Protein AF-A0A954W1E5-F1 (afdb_monomer)

pLDDT: mean 72.26, std 20.34, range [25.42, 97.94]

Mean predicted aligned error: 12.25 Å

Sequence (248 aa):
MKCSLICLVMLGSVSFSVAQSIQPVNLPENVVLLDFTRDADGRALANGARVENRFQSLGIGFDDDDRITREVEIRSPPNNLTAGDQPSSSINATFDPPISLIGLWGFDFMVEAFDQRSVSLGTAIYTDGTAGLYGGDSEFGFAGIRSDKPIYRVRVSKSHNDSAFGFHTDDWVFLRAGDINASGFADIADMDLLTTALRIGSQKEIYDLNLDGQVDQQDRTTWVHDVKQTWFGDANLDGYFDSADLTR

Radius of gyration: 22.87 Å; Cα contacts (8 Å, |Δi|>4): 452; chains: 1; bounding box: 50×84×60 Å

Nearest PDB structures (foldseek):
  4lpl-assembly1_A  TM=4.025E-01  e=6.588E-03  Clostridium perfringens ATCC 13124
  3m70-assembly1_A  TM=4.478E-01  e=2.507E-01  Haemophilus influenzae
  1flc-assembly1_A  TM=2.698E-01  e=5.007E-02  Influenza C virus (C/Johannesburg/1/66)
  6h7e-assembly2_B  TM=4.311E-01  e=2.279E+00  Homo sapiens
  6h7e-assembly1_A  TM=3.953E-01  e=2.893E+00  Homo sapiens

Secondary structure (DSSP, 8-state):
----------------------PPP---TTPEEEETTB-TTSPBPPTT-B-TTTTGGGTEEE-TT-EE-SSS-EE-TT--SSSS----PPEEEEEEEEEEEEEEEEESEEEEEE-TT--EEEEEE---S--SSS--S--EEEEEEEEEEEEEEEEEEES---TT---EEEEEEEEETT--S-SSS--HHHHHHHHHHHHHT---GGG-SS-SS--SHHHHHHIIIIIS---TT-SS-SS--SGGGG--

Foldseek 3Di:
DDDDDDDDPPPDDDDDPDPPPDDPPPDPPLKDKDFLQAFPVRHGDDAFDAPAPSCVVLQKGWDRQWTQHPASWTDRPPPDLPQDPDPFDKIKMFGVLFFQWKKWWWAQKKKWFAAPVRHTQDIDTHHPPDPDDDDPVDTDIDRTDGGLATTGMMIITGNDPPSNDGITTRMMITGQQQPLVSPSDNDVVSLVVLVVCQVVLPQDPSNVRSPPSGSYPVSSVCCACRRLVADPQQCPSPRDRDVVSVPD

Structure (mmCIF, N/CA/C/O backbone):
data_AF-A0A954W1E5-F1
#
_entry.id   AF-A0A954W1E5-F1
#
loop_
_atom_site.group_PDB
_atom_site.id
_atom_site.type_symbol
_atom_site.label_atom_id
_atom_site.label_alt_id
_atom_site.label_comp_id
_atom_site.label_asym_id
_atom_site.label_entity_id
_atom_site.label_seq_id
_atom_site.pdbx_PDB_ins_code
_atom_site.Cartn_x
_atom_site.Cartn_y
_atom_site.Cartn_z
_atom_site.occupancy
_atom_site.B_iso_or_equiv
_atom_site.auth_seq_id
_atom_site.auth_comp_id
_atom_site.auth_asym_id
_atom_site.auth_atom_id
_atom_site.pdbx_PDB_model_num
ATOM 1 N N . MET A 1 1 ? 8.432 66.413 -32.710 1.00 37.34 1 MET A N 1
ATOM 2 C CA . MET A 1 1 ? 7.515 65.266 -32.878 1.00 37.34 1 MET A CA 1
ATOM 3 C C . MET A 1 1 ? 8.133 64.054 -32.201 1.00 37.34 1 MET A C 1
ATOM 5 O O . MET A 1 1 ? 9.301 63.803 -32.435 1.00 37.34 1 MET A O 1
ATOM 9 N N . LYS A 1 2 ? 7.342 63.416 -31.327 1.00 37.56 2 LYS A N 1
ATOM 10 C CA . LYS A 1 2 ? 7.373 62.038 -30.793 1.00 37.56 2 LYS A CA 1
ATOM 11 C C . LYS A 1 2 ? 8.636 61.179 -30.999 1.00 37.56 2 LYS A C 1
ATOM 13 O O . LYS A 1 2 ? 8.990 60.887 -32.131 1.00 37.56 2 LYS A O 1
ATOM 18 N N . CYS A 1 3 ? 9.166 60.629 -29.904 1.00 27.45 3 CYS A N 1
ATOM 19 C CA . CYS A 1 3 ? 8.984 59.209 -29.548 1.00 27.45 3 CYS A CA 1
ATOM 20 C C . CYS A 1 3 ? 9.757 58.896 -28.255 1.00 27.45 3 CYS A C 1
ATOM 22 O O . CYS A 1 3 ? 10.963 58.678 -28.287 1.00 27.45 3 CYS A O 1
ATOM 24 N N . SER A 1 4 ? 9.056 58.869 -27.118 1.00 33.12 4 SER A N 1
ATOM 25 C CA . SER A 1 4 ? 9.576 58.263 -25.888 1.00 33.12 4 SER A CA 1
ATOM 26 C C . SER A 1 4 ? 9.271 56.770 -25.931 1.00 33.12 4 SER A C 1
ATOM 28 O O . SER A 1 4 ? 8.106 56.375 -25.921 1.00 33.12 4 SER A O 1
ATOM 30 N N . LEU A 1 5 ? 10.318 55.953 -26.017 1.00 27.38 5 LEU A N 1
ATOM 31 C CA . LEU A 1 5 ? 10.243 54.499 -25.939 1.00 27.38 5 LEU A CA 1
ATOM 32 C C . LEU A 1 5 ? 10.172 54.106 -24.455 1.00 27.38 5 LEU A C 1
ATOM 34 O O . LEU A 1 5 ? 11.164 54.191 -23.736 1.00 27.38 5 LEU A O 1
ATOM 38 N N . ILE A 1 6 ? 8.983 53.729 -23.984 1.00 30.73 6 ILE A N 1
ATOM 39 C CA . ILE A 1 6 ? 8.788 53.137 -22.656 1.00 30.73 6 ILE A CA 1
ATOM 40 C C . ILE A 1 6 ? 9.175 51.661 -22.770 1.00 30.73 6 ILE A C 1
ATOM 42 O O . ILE A 1 6 ? 8.449 50.869 -23.366 1.00 30.73 6 ILE A O 1
ATOM 46 N N . CYS A 1 7 ? 10.340 51.301 -22.233 1.00 25.42 7 CYS A N 1
ATOM 47 C CA . CYS A 1 7 ? 10.756 49.912 -22.080 1.00 25.42 7 CYS A CA 1
ATOM 48 C C . CYS A 1 7 ? 10.160 49.381 -20.768 1.00 25.42 7 CYS A C 1
ATOM 50 O O . CYS A 1 7 ? 10.656 49.679 -19.682 1.00 25.42 7 CYS A O 1
ATOM 52 N N . LEU A 1 8 ? 9.040 48.663 -20.868 1.00 25.58 8 LEU A N 1
ATOM 53 C CA . LEU A 1 8 ? 8.401 47.980 -19.747 1.00 25.58 8 LEU A CA 1
ATOM 54 C C . LEU A 1 8 ? 9.128 46.646 -19.528 1.00 25.58 8 LEU A C 1
ATOM 56 O O . LEU A 1 8 ? 8.867 45.667 -20.225 1.00 25.58 8 LEU A O 1
ATOM 60 N N . VAL A 1 9 ? 10.074 46.614 -18.590 1.00 28.22 9 VAL A N 1
ATOM 61 C CA . VAL A 1 9 ? 10.732 45.370 -18.171 1.00 28.22 9 VAL A CA 1
ATOM 62 C C . VAL A 1 9 ? 9.766 44.620 -17.255 1.00 28.22 9 VAL A C 1
ATOM 64 O O . VAL A 1 9 ? 9.625 44.947 -16.079 1.00 28.22 9 VAL A O 1
ATOM 67 N N . MET A 1 10 ? 9.068 43.627 -17.807 1.00 29.80 10 MET A N 1
ATOM 68 C CA . MET A 1 10 ? 8.357 42.613 -17.028 1.00 29.80 10 MET A CA 1
ATOM 69 C C . MET A 1 10 ? 9.402 41.772 -16.285 1.00 29.80 10 MET A C 1
ATOM 71 O O . MET A 1 10 ? 9.993 40.858 -16.857 1.00 29.80 10 MET A O 1
ATOM 75 N N . LEU A 1 11 ? 9.661 42.095 -15.017 1.00 31.14 11 LEU A N 1
ATOM 76 C CA . LEU A 1 11 ? 10.394 41.216 -14.107 1.00 31.14 11 LEU A CA 1
ATOM 77 C C . LEU A 1 11 ? 9.472 40.048 -13.740 1.00 31.14 11 LEU A C 1
ATOM 79 O O . LEU A 1 11 ? 8.782 40.077 -12.724 1.00 31.14 11 LEU A O 1
ATOM 83 N N . GLY A 1 12 ? 9.420 39.040 -14.610 1.00 30.97 12 GLY A N 1
ATOM 84 C CA . GLY A 1 12 ? 8.868 37.740 -14.253 1.00 30.97 12 GLY A CA 1
ATOM 85 C C . GLY A 1 12 ? 9.727 37.145 -13.142 1.00 30.97 12 GLY A C 1
ATOM 86 O O . GLY A 1 12 ? 10.914 36.894 -13.341 1.00 30.97 12 GLY A O 1
ATOM 87 N N . SER A 1 13 ? 9.152 36.963 -11.958 1.00 34.59 13 SER A N 1
ATOM 88 C CA . SER A 1 13 ? 9.783 36.218 -10.875 1.00 34.59 13 SER A CA 1
ATOM 89 C C . SER A 1 13 ? 9.966 34.768 -11.324 1.00 34.59 13 SER A C 1
ATOM 91 O O . SER A 1 13 ? 8.992 34.029 -11.456 1.00 34.59 13 SER A O 1
ATOM 93 N N . VAL A 1 14 ? 11.211 34.374 -11.593 1.00 32.09 14 VAL A N 1
ATOM 94 C CA . VAL A 1 14 ? 11.579 32.972 -11.799 1.00 32.09 14 VAL A CA 1
ATOM 95 C C . VAL A 1 14 ? 11.657 32.337 -10.415 1.00 32.09 14 VAL A C 1
ATOM 97 O O . VAL A 1 14 ? 12.580 32.615 -9.651 1.00 32.09 14 VAL A O 1
ATOM 100 N N . SER A 1 15 ? 10.662 31.526 -10.064 1.00 30.02 15 SER A N 1
ATOM 101 C CA . SER A 1 15 ? 10.732 30.687 -8.871 1.00 30.02 15 SER A CA 1
ATOM 102 C C . SER A 1 15 ? 11.670 29.524 -9.168 1.00 30.02 15 SER A C 1
ATOM 104 O O . SER A 1 15 ? 11.343 28.648 -9.964 1.00 30.02 15 SER A O 1
ATOM 106 N N . PHE A 1 16 ? 12.847 29.525 -8.549 1.00 27.33 16 PHE A N 1
ATOM 107 C CA . PHE A 1 16 ? 13.708 28.351 -8.519 1.00 27.33 16 PHE A CA 1
ATOM 108 C C . PHE A 1 16 ? 13.238 27.448 -7.380 1.00 27.33 16 PHE A C 1
ATOM 110 O O . PHE A 1 16 ? 13.430 27.768 -6.207 1.00 27.33 16 PHE A O 1
ATOM 117 N N . SER A 1 17 ? 12.612 26.326 -7.723 1.00 30.84 17 SER A N 1
ATOM 118 C CA . SER A 1 17 ? 12.435 25.216 -6.791 1.00 30.84 17 SER A CA 1
ATOM 119 C C . SER A 1 17 ? 13.805 24.570 -6.606 1.00 30.84 17 SER A C 1
ATOM 121 O O . SER A 1 17 ? 14.304 23.900 -7.507 1.00 30.84 17 SER A O 1
ATOM 123 N N . VAL A 1 18 ? 14.465 24.830 -5.478 1.00 29.92 18 VAL A N 1
ATOM 124 C CA . VAL A 1 18 ? 15.700 24.119 -5.133 1.00 29.92 18 VAL A CA 1
ATOM 125 C C . VAL A 1 18 ? 15.309 22.668 -4.885 1.00 29.92 18 VAL A C 1
ATOM 127 O O . VAL A 1 18 ? 14.493 22.405 -4.003 1.00 29.92 18 VAL A O 1
ATOM 130 N N . ALA A 1 19 ? 15.855 21.742 -5.677 1.00 34.00 19 ALA A N 1
ATOM 131 C CA . ALA A 1 19 ? 15.720 20.316 -5.421 1.00 34.00 19 ALA A CA 1
ATOM 132 C C . ALA A 1 19 ? 16.230 20.047 -3.999 1.00 34.00 19 ALA A C 1
ATOM 134 O O . ALA A 1 19 ? 17.407 20.249 -3.693 1.00 34.00 19 ALA A O 1
ATOM 135 N N . GLN A 1 20 ? 15.316 19.697 -3.099 1.00 32.16 20 GLN A N 1
ATOM 136 C CA . GLN A 1 20 ? 15.666 19.366 -1.729 1.00 32.16 20 GLN A CA 1
ATOM 137 C C . GLN A 1 20 ? 16.489 18.076 -1.774 1.00 32.16 20 GLN A C 1
ATOM 139 O O . GLN A 1 20 ? 16.076 17.108 -2.409 1.00 32.16 20 GLN A O 1
ATOM 144 N N . SER A 1 21 ? 17.661 18.066 -1.132 1.00 31.22 21 SER A N 1
ATOM 145 C CA . SER A 1 21 ? 18.428 16.833 -0.936 1.00 31.22 21 SER A CA 1
ATOM 146 C C . SER A 1 21 ? 17.528 15.829 -0.219 1.00 31.22 21 SER A C 1
ATOM 148 O O . SER A 1 21 ? 17.157 16.040 0.938 1.00 31.22 21 SER A O 1
ATOM 150 N N . ILE A 1 22 ? 17.144 14.774 -0.936 1.00 35.41 22 ILE A N 1
ATOM 151 C CA . ILE A 1 22 ? 16.340 13.683 -0.397 1.00 35.41 22 ILE A CA 1
ATOM 152 C C . ILE A 1 22 ? 17.237 12.952 0.600 1.00 35.41 22 ILE A C 1
ATOM 154 O O . ILE A 1 22 ? 18.251 12.363 0.229 1.00 35.41 22 ILE A O 1
ATOM 158 N N . GLN A 1 23 ? 16.916 13.068 1.887 1.00 35.22 23 GLN A N 1
ATOM 159 C CA . GLN A 1 23 ? 17.537 12.230 2.906 1.00 35.22 23 GLN A CA 1
ATOM 160 C C . GLN A 1 23 ? 17.002 10.801 2.734 1.00 35.22 23 GLN A C 1
ATOM 162 O O . GLN A 1 23 ? 15.818 10.660 2.416 1.00 35.22 23 GLN A O 1
ATOM 167 N N . PRO A 1 24 ? 17.822 9.755 2.951 1.00 39.75 24 PRO A N 1
ATOM 168 C CA . PRO A 1 24 ? 17.331 8.383 2.991 1.00 39.75 24 PRO A CA 1
ATOM 169 C C . PRO A 1 24 ? 16.146 8.323 3.949 1.00 39.75 24 PRO A C 1
ATOM 171 O O . PRO A 1 24 ? 16.261 8.728 5.110 1.00 39.75 24 PRO A O 1
ATOM 174 N N . VAL A 1 25 ? 14.991 7.884 3.458 1.00 48.16 25 VAL A N 1
ATOM 175 C CA . VAL A 1 25 ? 13.840 7.701 4.334 1.00 48.16 25 VAL A CA 1
ATOM 176 C C . VAL A 1 25 ? 14.149 6.514 5.225 1.00 48.16 25 VAL A C 1
ATOM 178 O O . VAL A 1 25 ? 14.361 5.407 4.736 1.00 48.16 25 VAL A O 1
ATOM 181 N N . ASN A 1 26 ? 14.201 6.753 6.536 1.00 52.31 26 ASN A N 1
ATOM 182 C CA . ASN A 1 26 ? 14.166 5.670 7.506 1.00 52.31 26 ASN A CA 1
ATOM 183 C C . ASN A 1 26 ? 12.817 4.977 7.338 1.00 52.31 26 ASN A C 1
ATOM 185 O O . ASN A 1 26 ? 11.788 5.490 7.778 1.00 52.31 26 ASN A O 1
ATOM 189 N N . LEU A 1 27 ? 12.836 3.851 6.635 1.00 54.59 27 LEU A N 1
ATOM 190 C CA . LEU A 1 27 ? 11.669 3.012 6.455 1.00 54.59 27 LEU A CA 1
ATOM 191 C C . LEU A 1 27 ? 11.239 2.492 7.835 1.00 54.59 27 LEU A C 1
ATOM 193 O O . LEU A 1 27 ? 12.098 2.035 8.597 1.00 54.59 27 LEU A O 1
ATOM 197 N N . PRO A 1 28 ? 9.952 2.590 8.200 1.00 58.41 28 PRO A N 1
ATOM 198 C CA . PRO A 1 28 ? 9.479 1.996 9.440 1.00 58.41 28 PRO A CA 1
ATOM 199 C C . PRO A 1 28 ? 9.646 0.467 9.401 1.00 58.41 28 PRO A C 1
ATOM 201 O O . PRO A 1 28 ? 9.688 -0.141 8.332 1.00 58.41 28 PRO A O 1
ATOM 204 N N . GLU A 1 29 ? 9.764 -0.161 10.575 1.00 56.12 29 GLU A N 1
ATOM 205 C CA . GLU A 1 29 ? 10.078 -1.597 10.721 1.00 56.12 29 GLU A CA 1
ATOM 206 C C . GLU A 1 29 ? 9.046 -2.534 10.061 1.00 56.12 29 GLU A C 1
ATOM 208 O O . GLU A 1 29 ? 9.337 -3.708 9.857 1.00 56.12 29 GLU A O 1
ATOM 213 N N . ASN A 1 30 ? 7.863 -2.023 9.703 1.00 58.28 30 ASN A N 1
ATOM 214 C CA . ASN A 1 30 ? 6.768 -2.763 9.074 1.00 58.28 30 ASN A CA 1
ATOM 215 C C . ASN A 1 30 ? 6.668 -2.600 7.551 1.00 58.28 30 ASN A C 1
ATOM 217 O O . ASN A 1 30 ? 5.649 -2.939 6.950 1.00 58.28 30 ASN A O 1
ATOM 221 N N . VAL A 1 31 ? 7.715 -2.081 6.916 1.00 62.50 31 VAL A N 1
ATOM 222 C CA . VAL A 1 31 ? 7.801 -2.039 5.460 1.00 62.50 31 VAL A CA 1
ATOM 223 C C . VAL A 1 31 ? 7.945 -3.441 4.874 1.00 62.50 31 VAL A C 1
ATOM 225 O O . VAL A 1 31 ? 8.846 -4.196 5.239 1.00 62.50 31 VAL A O 1
ATOM 228 N N . VAL A 1 32 ? 7.109 -3.745 3.881 1.00 67.50 32 VAL A N 1
ATOM 229 C CA . VAL A 1 32 ? 7.331 -4.880 2.987 1.00 67.50 32 VAL A CA 1
ATOM 230 C C . VAL A 1 32 ? 8.225 -4.416 1.844 1.00 67.50 32 VAL A C 1
ATOM 232 O O . VAL A 1 32 ? 7.838 -3.543 1.066 1.00 67.50 32 VAL A O 1
ATOM 235 N N . LEU A 1 33 ? 9.418 -5.002 1.758 1.00 69.75 33 LEU A N 1
ATOM 236 C CA . LEU A 1 33 ? 10.317 -4.850 0.620 1.00 69.75 33 LEU A CA 1
ATOM 237 C C . LEU A 1 33 ? 10.019 -5.952 -0.398 1.00 69.75 33 LEU A C 1
ATOM 239 O O . LEU A 1 33 ? 10.135 -7.139 -0.084 1.00 69.75 33 LEU A O 1
ATOM 243 N N . LEU A 1 34 ? 9.655 -5.561 -1.615 1.00 67.62 34 LEU A N 1
ATOM 244 C CA . LEU A 1 34 ? 9.708 -6.448 -2.766 1.00 67.62 34 LEU A CA 1
ATOM 245 C C . LEU A 1 34 ? 11.067 -6.317 -3.419 1.00 67.62 34 LEU A C 1
ATOM 247 O O . LEU A 1 34 ? 11.349 -5.318 -4.074 1.00 67.62 34 LEU A O 1
ATOM 251 N N . ASP A 1 35 ? 11.850 -7.370 -3.249 1.00 69.69 35 ASP A N 1
ATOM 252 C CA . ASP A 1 35 ? 13.067 -7.617 -3.999 1.00 69.69 35 ASP A CA 1
ATOM 253 C C . ASP A 1 35 ? 12.702 -8.535 -5.179 1.00 69.69 35 ASP A C 1
ATOM 255 O O . ASP A 1 35 ? 12.361 -9.708 -4.981 1.00 69.69 35 ASP A O 1
ATOM 259 N N . PHE A 1 36 ? 12.758 -8.034 -6.419 1.00 70.25 36 PHE A N 1
ATOM 260 C CA . PHE A 1 36 ? 12.421 -8.844 -7.602 1.00 70.25 36 PHE A CA 1
ATOM 261 C C . PHE A 1 36 ? 13.472 -9.920 -7.939 1.00 70.25 36 PHE A C 1
ATOM 263 O O . PHE A 1 36 ? 13.343 -10.616 -8.950 1.00 70.25 36 PHE A O 1
ATOM 270 N N . THR A 1 37 ? 14.503 -10.124 -7.107 1.00 70.19 37 THR A N 1
ATOM 271 C CA . THR A 1 37 ? 15.390 -11.290 -7.224 1.00 70.19 37 THR A CA 1
ATOM 272 C C . THR A 1 37 ? 14.701 -12.576 -6.780 1.00 70.19 37 THR A C 1
ATOM 274 O O . THR A 1 37 ? 15.126 -13.667 -7.189 1.00 70.19 37 THR A O 1
ATOM 277 N N . ARG A 1 38 ? 13.653 -12.485 -5.947 1.00 78.00 38 ARG A N 1
ATOM 278 C CA . ARG A 1 38 ? 12.969 -13.638 -5.347 1.00 78.00 38 ARG A CA 1
ATOM 279 C C . ARG A 1 38 ? 11.449 -13.493 -5.359 1.00 78.00 38 ARG A C 1
ATOM 281 O O . ARG A 1 38 ? 10.912 -12.400 -5.265 1.00 78.00 38 ARG A O 1
ATOM 288 N N . ASP A 1 39 ? 10.746 -14.618 -5.480 1.00 79.50 39 ASP A N 1
ATOM 289 C CA . ASP A 1 39 ? 9.295 -14.663 -5.285 1.00 79.50 39 ASP A CA 1
ATOM 290 C C . ASP A 1 39 ? 8.933 -14.529 -3.796 1.00 79.50 39 ASP A C 1
ATOM 292 O O . ASP A 1 39 ? 9.804 -14.532 -2.922 1.00 79.50 39 ASP A O 1
ATOM 296 N N . ALA A 1 40 ? 7.635 -14.444 -3.496 1.00 76.12 40 ALA A N 1
ATOM 297 C CA . ALA A 1 40 ? 7.142 -14.332 -2.123 1.00 76.12 40 ALA A CA 1
ATOM 298 C C . ALA A 1 40 ? 7.520 -15.523 -1.213 1.00 76.12 40 ALA A C 1
ATOM 300 O O . ALA A 1 40 ? 7.487 -15.395 0.008 1.00 76.12 40 ALA A O 1
ATOM 301 N N . ASP A 1 41 ? 7.917 -16.663 -1.788 1.00 79.31 41 ASP A N 1
ATOM 302 C CA . ASP A 1 41 ? 8.399 -17.840 -1.057 1.00 79.31 41 ASP A CA 1
ATOM 303 C C . ASP A 1 41 ? 9.942 -17.867 -0.945 1.00 79.31 41 ASP A C 1
ATOM 305 O O . ASP A 1 41 ? 10.532 -18.859 -0.503 1.00 79.31 41 ASP A O 1
ATOM 309 N N . GLY A 1 42 ? 10.626 -16.805 -1.384 1.00 81.25 42 GLY A N 1
ATOM 310 C CA . GLY A 1 42 ? 12.080 -16.671 -1.361 1.00 81.25 42 GLY A CA 1
ATOM 311 C C . GLY A 1 42 ? 12.815 -17.418 -2.482 1.00 81.25 42 GLY A C 1
ATOM 312 O O . GLY A 1 42 ? 14.051 -17.519 -2.442 1.00 81.25 42 GLY A O 1
ATOM 313 N N . ARG A 1 43 ? 12.112 -17.959 -3.487 1.00 81.75 43 ARG A N 1
ATOM 314 C CA . ARG A 1 43 ? 12.737 -18.662 -4.621 1.00 81.75 43 ARG A CA 1
ATOM 315 C C . ARG A 1 43 ? 13.257 -17.661 -5.635 1.00 81.75 43 ARG A C 1
ATOM 317 O O . ARG A 1 43 ? 12.564 -16.718 -5.981 1.00 81.75 43 ARG A O 1
ATOM 324 N N . ALA A 1 44 ? 14.458 -17.903 -6.153 1.00 82.00 44 ALA A N 1
ATOM 325 C CA . ALA A 1 44 ? 15.050 -17.038 -7.165 1.00 82.00 44 ALA A CA 1
ATOM 326 C C . ALA A 1 44 ? 14.167 -16.953 -8.417 1.00 82.00 44 ALA A C 1
ATOM 328 O O . ALA A 1 44 ? 13.709 -17.976 -8.941 1.00 82.00 44 ALA A O 1
ATOM 329 N N . LEU A 1 45 ? 13.973 -15.737 -8.909 1.00 80.38 45 LEU A N 1
ATOM 330 C CA . LEU A 1 45 ? 13.237 -15.474 -10.132 1.00 80.38 45 LEU A CA 1
ATOM 331 C C . LEU A 1 45 ? 14.185 -15.504 -11.340 1.00 80.38 45 LEU A C 1
ATOM 333 O O . LEU A 1 45 ? 15.319 -15.031 -11.290 1.00 80.38 45 LEU A O 1
ATOM 337 N N . ALA A 1 46 ? 13.742 -16.123 -12.436 1.00 79.62 46 ALA A N 1
ATOM 338 C CA . ALA A 1 46 ? 14.545 -16.234 -13.650 1.00 79.62 46 ALA A CA 1
ATOM 339 C C . ALA A 1 46 ? 14.355 -15.008 -14.552 1.00 79.62 46 ALA A C 1
ATOM 341 O O . ALA A 1 46 ? 13.231 -14.562 -14.769 1.00 79.62 46 ALA A O 1
ATOM 342 N N . ASN A 1 47 ? 15.441 -14.537 -15.168 1.00 76.62 47 ASN A N 1
ATOM 343 C CA . ASN A 1 47 ? 15.382 -13.529 -16.226 1.00 76.62 47 ASN A CA 1
ATOM 344 C C . ASN A 1 47 ? 14.408 -13.961 -17.347 1.00 76.62 47 ASN A C 1
ATOM 346 O O . ASN A 1 47 ? 14.493 -15.075 -17.869 1.00 76.62 47 ASN A O 1
ATOM 350 N N . GLY A 1 48 ? 13.498 -13.068 -17.719 1.00 73.75 48 GLY A N 1
ATOM 351 C CA . GLY A 1 48 ? 12.407 -13.247 -18.675 1.00 73.75 48 GLY A CA 1
ATOM 352 C C . GLY A 1 48 ? 11.126 -13.864 -18.098 1.00 73.75 48 GLY A C 1
ATOM 353 O O . GLY A 1 48 ? 10.138 -13.995 -18.836 1.00 73.75 48 GLY A O 1
ATOM 354 N N . ALA A 1 49 ? 11.116 -14.260 -16.819 1.00 80.00 49 ALA A N 1
ATOM 355 C CA . ALA A 1 49 ? 9.930 -14.812 -16.174 1.00 80.00 49 ALA A CA 1
ATOM 356 C C . ALA A 1 49 ? 8.821 -13.758 -16.079 1.00 80.00 49 ALA A C 1
ATOM 358 O O . ALA A 1 49 ? 9.088 -12.589 -15.810 1.00 80.00 49 ALA A O 1
ATOM 359 N N . ARG A 1 50 ? 7.571 -14.190 -16.291 1.00 79.38 50 ARG A N 1
ATOM 360 C CA . ARG A 1 50 ? 6.398 -13.364 -15.984 1.00 79.38 50 ARG A CA 1
ATOM 361 C C . ARG A 1 50 ? 6.319 -13.162 -14.471 1.00 79.38 50 ARG A C 1
ATOM 363 O O . ARG A 1 50 ? 6.495 -14.132 -13.722 1.00 79.38 50 ARG A O 1
ATOM 370 N N . VAL A 1 51 ? 6.058 -11.925 -14.060 1.00 75.00 51 VAL A N 1
ATOM 371 C CA . VAL A 1 51 ? 5.841 -11.554 -12.653 1.00 75.00 51 VAL A CA 1
ATOM 372 C C . VAL A 1 51 ? 4.448 -11.986 -12.182 1.00 75.00 51 VAL A C 1
ATOM 374 O O . VAL A 1 51 ? 4.228 -12.207 -10.992 1.00 75.00 51 VAL A O 1
ATOM 377 N N . GLU A 1 52 ? 3.526 -12.169 -13.128 1.00 73.69 52 GLU A N 1
ATOM 378 C CA . GLU A 1 52 ? 2.141 -12.574 -12.903 1.00 73.69 52 GLU A CA 1
ATOM 379 C C . GLU A 1 52 ? 2.016 -13.688 -11.843 1.00 73.69 52 GLU A C 1
ATOM 381 O O . GLU A 1 52 ? 2.668 -14.737 -11.911 1.00 73.69 52 GLU A O 1
ATOM 386 N N . ASN A 1 53 ? 1.174 -13.436 -10.839 1.00 73.94 53 ASN A N 1
ATOM 387 C CA . ASN A 1 53 ? 0.864 -14.314 -9.705 1.00 73.94 53 ASN A CA 1
ATOM 388 C C . ASN A 1 53 ? 2.025 -14.635 -8.736 1.00 73.94 53 ASN A C 1
ATOM 390 O O . ASN A 1 53 ? 1.798 -15.285 -7.716 1.00 73.94 53 ASN A O 1
ATOM 394 N N . ARG A 1 54 ? 3.261 -14.171 -8.982 1.00 78.12 54 ARG A N 1
ATOM 395 C CA . ARG A 1 54 ? 4.429 -14.469 -8.119 1.00 78.12 54 ARG A CA 1
ATOM 396 C C . ARG A 1 54 ? 4.367 -13.810 -6.745 1.00 78.12 54 ARG A C 1
ATOM 398 O O . ARG A 1 54 ? 4.954 -14.328 -5.798 1.00 78.12 54 ARG A O 1
ATOM 405 N N . PHE A 1 55 ? 3.639 -12.705 -6.649 1.00 77.12 55 PHE A N 1
ATOM 406 C CA . PHE A 1 55 ? 3.432 -11.944 -5.419 1.00 77.12 55 PHE A CA 1
ATOM 407 C C . PHE A 1 55 ? 1.962 -11.955 -4.971 1.00 77.12 55 PHE A C 1
ATOM 409 O O . PHE A 1 55 ? 1.573 -11.195 -4.088 1.00 77.12 55 PHE A O 1
ATOM 416 N N . GLN A 1 56 ? 1.141 -12.856 -5.528 1.00 77.75 56 GLN A N 1
ATOM 417 C CA . GLN A 1 56 ? -0.281 -12.959 -5.185 1.00 77.75 56 GLN A CA 1
ATOM 418 C C . GLN A 1 56 ? -0.498 -13.364 -3.722 1.00 77.75 56 GLN A C 1
ATOM 420 O O . GLN A 1 56 ? -1.457 -12.916 -3.104 1.00 77.75 56 GLN A O 1
ATOM 425 N N . SER A 1 57 ? 0.407 -14.153 -3.132 1.00 74.94 57 SER A N 1
ATOM 426 C CA . SER A 1 57 ? 0.376 -14.459 -1.693 1.00 74.94 57 SER A CA 1
ATOM 427 C C . SER A 1 57 ? 0.613 -13.226 -0.818 1.00 74.94 57 SER A C 1
ATOM 429 O O . SER A 1 57 ? 0.197 -13.205 0.336 1.00 74.94 57 SER A O 1
ATOM 431 N N . LEU A 1 58 ? 1.239 -12.184 -1.371 1.00 67.00 58 LEU A N 1
ATOM 432 C CA . LEU A 1 58 ? 1.354 -10.874 -0.744 1.00 67.00 58 LEU A CA 1
ATOM 433 C C . LEU A 1 58 ? 0.195 -9.947 -1.122 1.00 67.00 58 LEU A C 1
ATOM 435 O O . LEU A 1 58 ? 0.192 -8.805 -0.678 1.00 67.00 58 LEU A O 1
ATOM 439 N N . GLY A 1 59 ? -0.786 -10.404 -1.901 1.00 70.19 59 GLY A N 1
ATOM 440 C CA . GLY A 1 59 ? -1.896 -9.565 -2.337 1.00 70.19 59 GLY A CA 1
ATOM 441 C C . GLY A 1 59 ? -1.565 -8.640 -3.503 1.00 70.19 59 GLY A C 1
ATOM 442 O O . GLY A 1 59 ? -2.246 -7.640 -3.695 1.00 70.19 59 GLY A O 1
ATOM 443 N N . ILE A 1 60 ? -0.495 -8.919 -4.251 1.00 73.06 60 ILE A N 1
ATOM 444 C CA . ILE A 1 60 ? 0.005 -8.016 -5.291 1.00 73.06 60 ILE A CA 1
ATOM 445 C C . ILE A 1 60 ? -0.164 -8.669 -6.651 1.00 73.06 60 ILE A C 1
ATOM 447 O O . ILE A 1 60 ? 0.368 -9.752 -6.914 1.00 73.06 60 ILE A O 1
ATOM 451 N N . GLY A 1 61 ? -0.914 -7.988 -7.510 1.00 76.19 61 GLY A N 1
ATOM 452 C CA . GLY A 1 61 ? -1.084 -8.336 -8.914 1.00 76.19 61 GLY A CA 1
ATOM 453 C C . GLY A 1 61 ? -0.240 -7.427 -9.797 1.00 76.19 61 GLY A C 1
ATOM 454 O O . GLY A 1 61 ? -0.242 -6.216 -9.597 1.00 76.19 61 GLY A O 1
ATOM 455 N N . PHE A 1 62 ? 0.443 -8.025 -10.768 1.00 77.25 62 PHE A N 1
ATOM 456 C CA . PHE A 1 62 ? 1.079 -7.354 -11.904 1.00 77.25 62 PHE A CA 1
ATOM 457 C C . PHE A 1 62 ? 0.304 -7.728 -13.167 1.00 77.25 62 PHE A C 1
ATOM 459 O O . PHE A 1 62 ? -0.389 -8.752 -13.158 1.00 77.25 62 PHE A O 1
ATOM 466 N N . ASP A 1 63 ? 0.386 -6.926 -14.227 1.00 72.88 63 ASP A N 1
ATOM 467 C CA . ASP A 1 63 ? -0.292 -7.285 -15.472 1.00 72.88 63 ASP A CA 1
ATOM 468 C C . ASP A 1 63 ? 0.418 -8.447 -16.191 1.00 72.88 63 ASP A C 1
ATOM 470 O O . ASP A 1 63 ? 1.568 -8.788 -15.901 1.00 72.88 63 ASP A O 1
ATOM 474 N N . ASP A 1 64 ? -0.296 -9.119 -17.100 1.00 73.06 64 ASP A N 1
ATOM 475 C CA . ASP A 1 64 ? 0.194 -10.344 -17.746 1.00 73.06 64 ASP A CA 1
ATOM 476 C C . ASP A 1 64 ? 1.508 -10.113 -18.506 1.00 73.06 64 ASP A C 1
ATOM 478 O O . ASP A 1 64 ? 2.285 -11.049 -18.734 1.00 73.06 64 ASP A O 1
ATOM 482 N N . ASP A 1 65 ? 1.751 -8.879 -18.934 1.00 71.56 65 ASP A N 1
ATOM 483 C CA . ASP A 1 65 ? 2.861 -8.522 -19.793 1.00 71.56 65 ASP A CA 1
ATOM 484 C C . ASP A 1 65 ? 4.139 -8.236 -18.982 1.00 71.56 65 ASP A C 1
ATOM 486 O O . ASP A 1 65 ? 5.234 -8.436 -19.511 1.00 71.56 65 ASP A O 1
ATOM 490 N N . ASP A 1 66 ? 4.044 -7.938 -17.687 1.00 72.00 66 ASP A N 1
ATOM 491 C CA . ASP A 1 66 ? 5.178 -7.662 -16.801 1.00 72.00 66 ASP A CA 1
ATOM 492 C C . ASP A 1 66 ? 6.187 -8.829 -16.669 1.00 72.00 66 ASP A C 1
ATOM 494 O O . ASP A 1 66 ? 5.866 -9.974 -16.311 1.00 72.00 66 ASP A O 1
ATOM 498 N N . ARG A 1 67 ? 7.468 -8.536 -16.946 1.00 71.81 67 ARG A N 1
ATOM 499 C CA . ARG A 1 67 ? 8.583 -9.500 -16.934 1.00 71.81 67 ARG A CA 1
ATOM 500 C C . ARG A 1 67 ? 9.779 -9.023 -16.137 1.00 71.81 67 ARG A C 1
ATOM 502 O O . ARG A 1 67 ? 10.135 -7.858 -16.210 1.00 71.81 67 ARG A O 1
ATOM 509 N N . ILE A 1 68 ? 10.453 -9.984 -15.513 1.00 68.50 68 ILE A N 1
ATOM 510 C CA . ILE A 1 68 ? 11.717 -9.795 -14.794 1.00 68.50 68 ILE A CA 1
ATOM 511 C C . ILE A 1 68 ? 12.858 -9.761 -15.804 1.00 68.50 68 ILE A C 1
ATOM 513 O O . ILE A 1 68 ? 12.949 -10.693 -16.604 1.00 68.50 68 ILE A O 1
ATOM 517 N N . THR A 1 69 ? 13.731 -8.756 -15.796 1.00 68.88 69 THR A N 1
ATOM 518 C CA . THR A 1 69 ? 14.942 -8.733 -16.638 1.00 68.88 69 THR A CA 1
ATOM 519 C C . THR A 1 69 ? 16.230 -9.044 -15.857 1.00 68.88 69 THR A C 1
ATOM 521 O O . THR A 1 69 ? 16.178 -9.603 -14.765 1.00 68.88 69 THR A O 1
ATOM 524 N N . ARG A 1 70 ? 17.412 -8.913 -16.484 1.00 48.31 70 ARG A N 1
ATOM 525 C CA . ARG A 1 70 ? 18.687 -9.476 -15.976 1.00 48.31 70 ARG A CA 1
ATOM 526 C C . ARG A 1 70 ? 19.357 -8.626 -14.884 1.00 48.31 70 ARG A C 1
ATOM 528 O O . ARG A 1 70 ? 20.321 -9.086 -14.281 1.00 48.31 70 ARG A O 1
ATOM 535 N N . GLU A 1 71 ? 18.805 -7.450 -14.647 1.00 46.50 71 GLU A N 1
ATOM 536 C CA . GLU A 1 71 ? 18.869 -6.639 -13.430 1.00 46.50 71 GLU A CA 1
ATOM 537 C C . GLU A 1 71 ? 17.433 -6.624 -12.886 1.00 46.50 71 GLU A C 1
ATOM 539 O O . GLU A 1 71 ? 16.522 -6.960 -13.638 1.00 46.50 71 GLU A O 1
ATOM 544 N N . VAL A 1 72 ? 17.238 -6.399 -11.594 1.00 48.31 72 VAL A N 1
ATOM 545 C CA . VAL A 1 72 ? 16.049 -6.744 -10.790 1.00 48.31 72 VAL A CA 1
ATOM 546 C C . VAL A 1 72 ? 14.831 -5.899 -11.192 1.00 48.31 72 VAL A C 1
ATOM 548 O O . VAL A 1 72 ? 14.336 -5.069 -10.459 1.00 48.31 72 VAL A O 1
ATOM 551 N N . GLU A 1 73 ? 14.351 -6.100 -12.411 1.00 48.97 73 GLU A N 1
ATOM 552 C CA . GLU A 1 73 ? 13.631 -5.082 -13.163 1.00 48.97 73 GLU A CA 1
ATOM 553 C C . GLU A 1 73 ? 12.319 -5.661 -13.670 1.00 48.97 73 GLU A C 1
ATOM 555 O O . GLU A 1 73 ? 12.311 -6.706 -14.321 1.00 48.97 73 GLU A O 1
ATOM 560 N N . ILE A 1 74 ? 11.214 -4.957 -13.429 1.00 45.09 74 ILE A N 1
ATOM 561 C CA . ILE A 1 74 ? 9.942 -5.251 -14.086 1.00 45.09 74 ILE A CA 1
ATOM 562 C C . ILE A 1 74 ? 9.826 -4.409 -15.356 1.00 45.09 74 ILE A C 1
ATOM 564 O O . ILE A 1 74 ? 9.848 -3.182 -15.311 1.00 45.09 74 ILE A O 1
ATOM 568 N N . ARG A 1 75 ? 9.651 -5.069 -16.505 1.00 47.59 75 ARG A N 1
ATOM 569 C CA . ARG A 1 75 ? 9.309 -4.430 -17.781 1.00 47.59 75 ARG A CA 1
ATOM 570 C C . ARG A 1 75 ? 7.988 -4.960 -18.312 1.00 47.59 75 ARG A C 1
ATOM 572 O O . ARG A 1 75 ? 7.860 -6.164 -18.523 1.00 47.59 75 ARG A O 1
ATOM 579 N N . SER A 1 76 ? 7.091 -4.063 -18.695 1.00 40.28 76 SER A N 1
ATOM 580 C CA . SER A 1 76 ? 5.955 -4.393 -19.556 1.00 40.28 76 SER A CA 1
ATOM 581 C C . SER A 1 76 ? 6.397 -4.275 -21.038 1.00 40.28 76 SER A C 1
ATOM 583 O O . SER A 1 76 ? 6.912 -3.234 -21.456 1.00 40.28 76 SER A O 1
ATOM 585 N N . PRO A 1 77 ? 6.287 -5.312 -21.883 1.00 43.19 77 PRO A N 1
ATOM 586 C CA . PRO A 1 77 ? 6.392 -5.224 -23.336 1.00 43.19 77 PRO A CA 1
ATOM 587 C C . PRO A 1 77 ? 5.521 -4.102 -23.936 1.00 43.19 77 PRO A C 1
ATOM 589 O O . PRO A 1 77 ? 4.433 -3.845 -23.426 1.00 43.19 77 PRO A O 1
ATOM 592 N N . PRO A 1 78 ? 5.947 -3.457 -25.042 1.00 38.91 78 PRO A N 1
ATOM 593 C CA . PRO A 1 78 ? 7.132 -3.733 -25.849 1.00 38.91 78 PRO A CA 1
ATOM 594 C C . PRO A 1 78 ? 8.297 -2.772 -25.527 1.00 38.91 78 PRO A C 1
ATOM 596 O O . PRO A 1 78 ? 8.731 -2.018 -26.391 1.00 38.91 78 PRO A O 1
ATOM 599 N N . ASN A 1 79 ? 8.869 -2.818 -24.320 1.00 37.47 79 ASN A N 1
ATOM 600 C CA . ASN A 1 79 ? 10.085 -2.057 -23.986 1.00 37.47 79 ASN A CA 1
ATOM 601 C C . ASN A 1 79 ? 11.367 -2.711 -24.545 1.00 37.47 79 ASN A C 1
ATOM 603 O O . ASN A 1 79 ? 12.308 -3.019 -23.811 1.00 37.47 79 ASN A O 1
ATOM 607 N N . ASN A 1 80 ? 11.413 -2.929 -25.863 1.00 38.12 80 ASN A N 1
ATOM 608 C CA . ASN A 1 80 ? 12.673 -3.140 -26.568 1.00 38.12 80 ASN A CA 1
ATOM 609 C C . ASN A 1 80 ? 13.327 -1.770 -26.778 1.00 38.12 80 ASN A C 1
ATOM 611 O O . ASN A 1 80 ? 12.713 -0.891 -27.375 1.00 38.12 80 ASN A O 1
ATOM 615 N N . LEU A 1 81 ? 14.591 -1.618 -26.372 1.00 32.06 81 LEU A N 1
ATOM 616 C CA . LEU A 1 81 ? 15.454 -0.439 -26.598 1.00 32.06 81 LEU A CA 1
ATOM 617 C C . LEU A 1 81 ? 15.748 -0.146 -28.092 1.00 32.06 81 LEU A C 1
ATOM 619 O O . LEU A 1 81 ? 16.751 0.470 -28.446 1.00 32.06 81 LEU A O 1
ATOM 623 N N . THR A 1 82 ? 14.906 -0.618 -29.006 1.00 33.12 82 THR A N 1
ATOM 624 C CA . THR A 1 82 ? 14.924 -0.234 -30.413 1.00 33.12 82 THR A CA 1
ATOM 625 C C . THR A 1 82 ? 14.174 1.076 -30.574 1.00 33.12 82 THR A C 1
ATOM 627 O O . THR A 1 82 ? 12.954 1.101 -30.451 1.00 33.12 82 THR A O 1
ATOM 630 N N . ALA A 1 83 ? 14.922 2.137 -30.883 1.00 33.12 83 ALA A N 1
ATOM 631 C CA . ALA A 1 83 ? 14.424 3.439 -31.308 1.00 33.12 83 ALA A CA 1
ATOM 632 C C . ALA A 1 83 ? 13.198 3.305 -32.232 1.00 33.12 83 ALA A C 1
ATOM 634 O O . ALA A 1 83 ? 13.309 2.880 -33.384 1.00 33.12 83 ALA A O 1
ATOM 635 N N . GLY A 1 84 ? 12.026 3.644 -31.707 1.00 38.69 84 GLY A N 1
ATOM 636 C CA . GLY A 1 84 ? 10.765 3.617 -32.431 1.00 38.69 84 GLY A CA 1
ATOM 637 C C . GLY A 1 84 ? 9.612 3.953 -31.494 1.00 38.69 84 GLY A C 1
ATOM 638 O O . GLY A 1 84 ? 9.572 3.449 -30.378 1.00 38.69 84 GLY A O 1
ATOM 639 N N . ASP A 1 85 ? 8.702 4.806 -31.966 1.00 40.31 85 ASP A N 1
ATOM 640 C CA . ASP A 1 85 ? 7.502 5.326 -31.294 1.00 40.31 85 ASP A CA 1
ATOM 641 C C . ASP A 1 85 ? 6.521 4.222 -30.845 1.00 40.31 85 ASP A C 1
ATOM 643 O O . ASP A 1 85 ? 5.415 4.093 -31.375 1.00 40.31 85 ASP A O 1
ATOM 647 N N . GLN A 1 86 ? 6.912 3.375 -29.898 1.00 45.75 86 GLN A N 1
ATOM 648 C CA . GLN A 1 86 ? 5.988 2.471 -29.228 1.00 45.75 86 GLN A CA 1
ATOM 649 C C . GLN A 1 86 ? 5.446 3.148 -27.965 1.00 45.75 86 GLN A C 1
ATOM 651 O O . GLN A 1 86 ? 6.191 3.863 -27.288 1.00 45.75 86 GLN A O 1
ATOM 656 N N . PRO A 1 87 ? 4.146 2.978 -27.660 1.00 48.25 87 PRO A N 1
ATOM 657 C CA . PRO A 1 87 ? 3.539 3.578 -26.480 1.00 48.25 87 PRO A CA 1
ATOM 658 C C . PRO A 1 87 ? 4.314 3.133 -25.242 1.00 48.25 87 PRO A C 1
ATOM 660 O O . PRO A 1 87 ? 4.560 1.940 -25.074 1.00 48.25 87 PRO A O 1
ATOM 663 N N . SER A 1 88 ? 4.708 4.089 -24.398 1.00 54.59 88 SER A N 1
ATOM 664 C CA . SER A 1 88 ? 5.355 3.806 -23.118 1.00 54.59 88 SER A CA 1
ATOM 665 C C . SER A 1 88 ? 4.435 2.903 -22.304 1.00 54.59 88 SER A C 1
ATOM 667 O O . SER A 1 88 ? 3.404 3.357 -21.801 1.00 54.59 88 SER A O 1
ATOM 669 N N . SER A 1 89 ? 4.770 1.622 -22.230 1.00 65.19 89 SER A N 1
ATOM 670 C CA . SER A 1 89 ? 4.037 0.663 -21.423 1.00 65.19 89 SER A CA 1
ATOM 671 C C . SER A 1 89 ? 4.291 1.001 -19.954 1.00 65.19 89 SER A C 1
ATOM 673 O O . SER A 1 89 ? 5.419 1.268 -19.537 1.00 65.19 89 SER A O 1
ATOM 675 N N . SER A 1 90 ? 3.211 1.116 -19.193 1.00 78.75 90 SER A N 1
ATOM 676 C CA . SER A 1 90 ? 3.262 1.389 -17.762 1.00 78.75 90 SER A CA 1
ATOM 677 C C . SER A 1 90 ? 3.187 0.078 -16.996 1.00 78.75 90 SER A C 1
ATOM 679 O O . SER A 1 90 ? 2.347 -0.743 -17.350 1.00 78.75 90 SER A O 1
ATOM 681 N N . ILE A 1 91 ? 3.938 -0.048 -15.908 1.00 80.25 91 ILE A N 1
ATOM 682 C CA . ILE A 1 91 ? 3.761 -1.132 -14.939 1.00 80.25 91 ILE A CA 1
ATOM 683 C C . ILE A 1 91 ? 2.518 -0.807 -14.116 1.00 80.25 91 ILE A C 1
ATOM 685 O O . ILE A 1 91 ? 2.422 0.282 -13.538 1.00 80.25 91 ILE A O 1
ATOM 689 N N . ASN A 1 92 ? 1.561 -1.728 -14.061 1.00 82.75 92 ASN A N 1
ATOM 690 C CA . ASN A 1 92 ? 0.371 -1.581 -13.230 1.00 82.75 92 ASN A CA 1
ATOM 691 C C . ASN A 1 92 ? 0.409 -2.620 -12.110 1.00 82.75 92 ASN A C 1
ATOM 693 O O . ASN A 1 92 ? 0.310 -3.814 -12.367 1.00 82.75 92 ASN A O 1
ATOM 697 N N . ALA A 1 93 ? 0.488 -2.153 -10.866 1.00 83.62 93 ALA A N 1
ATOM 698 C CA . ALA A 1 93 ? 0.389 -3.003 -9.689 1.00 83.62 93 ALA A CA 1
ATOM 699 C C . ALA A 1 93 ? -0.955 -2.784 -8.992 1.00 83.62 93 ALA A C 1
ATOM 701 O O . ALA A 1 93 ? -1.349 -1.639 -8.758 1.00 83.62 93 ALA A O 1
ATOM 702 N N . THR A 1 94 ? -1.655 -3.859 -8.641 1.00 83.81 94 THR A N 1
ATOM 703 C CA . THR A 1 94 ? -2.868 -3.824 -7.807 1.00 83.81 94 THR A CA 1
ATOM 704 C C . THR A 1 94 ? -2.606 -4.461 -6.451 1.00 83.81 94 THR A C 1
ATOM 706 O O . THR A 1 94 ? -1.889 -5.457 -6.387 1.00 83.81 94 THR A O 1
ATOM 709 N N . PHE A 1 95 ? -3.220 -3.925 -5.397 1.00 80.56 95 PHE A N 1
ATOM 710 C CA . PHE A 1 95 ? -3.018 -4.338 -4.009 1.00 80.56 95 PHE A CA 1
ATOM 711 C C . PHE A 1 95 ? -4.335 -4.792 -3.373 1.00 80.56 95 PHE A C 1
ATOM 713 O O . PHE A 1 95 ? -5.327 -4.062 -3.409 1.00 80.56 95 PHE A O 1
ATOM 720 N N . ASP A 1 96 ? -4.318 -5.981 -2.780 1.00 78.94 96 ASP A N 1
ATOM 721 C CA . ASP A 1 96 ? -5.403 -6.562 -1.993 1.00 78.94 96 ASP A CA 1
ATOM 722 C C . ASP A 1 96 ? -4.824 -7.394 -0.826 1.00 78.94 96 ASP A C 1
ATOM 724 O O . ASP A 1 96 ? -4.360 -8.514 -1.047 1.00 78.94 96 ASP A O 1
ATOM 728 N N . PRO A 1 97 ? -4.784 -6.878 0.417 1.00 75.12 97 PRO A N 1
ATOM 729 C CA . PRO A 1 97 ? -5.421 -5.646 0.887 1.00 75.12 97 PRO A CA 1
ATOM 730 C C . PRO A 1 97 ? -4.728 -4.367 0.375 1.00 75.12 97 PRO A C 1
ATOM 732 O O . PRO A 1 97 ? -3.567 -4.420 -0.042 1.00 75.12 97 PRO A O 1
ATOM 735 N N . PRO A 1 98 ? -5.406 -3.203 0.424 1.00 78.75 98 PRO A N 1
ATOM 736 C CA . PRO A 1 98 ? -4.828 -1.942 -0.030 1.00 78.75 98 PRO A CA 1
ATOM 737 C C . PRO A 1 98 ? -3.653 -1.477 0.848 1.00 78.75 98 PRO A C 1
ATOM 739 O O . PRO A 1 98 ? -3.508 -1.859 2.014 1.00 78.75 98 PRO A O 1
ATOM 742 N N . ILE A 1 99 ? -2.822 -0.598 0.289 1.00 83.12 99 ILE A N 1
ATOM 743 C CA . ILE A 1 99 ? -1.634 -0.033 0.951 1.00 83.12 99 ILE A CA 1
ATOM 744 C C . ILE A 1 99 ? -1.832 1.454 1.273 1.00 83.12 99 ILE A C 1
ATOM 746 O O . ILE A 1 99 ? -2.670 2.122 0.671 1.00 83.12 99 ILE A O 1
ATOM 750 N N . SER A 1 100 ? -1.059 1.992 2.216 1.00 77.50 100 SER A N 1
ATOM 751 C CA . SER A 1 100 ? -1.076 3.422 2.584 1.00 77.50 100 SER A CA 1
ATOM 752 C C . SER A 1 100 ? 0.154 4.192 2.093 1.00 77.50 100 SER A C 1
ATOM 754 O O . SER A 1 100 ? 0.142 5.424 2.043 1.00 77.50 100 SER A O 1
ATOM 756 N N . LEU A 1 101 ? 1.213 3.474 1.707 1.00 80.25 101 LEU A N 1
ATOM 757 C CA . LEU A 1 101 ? 2.469 4.029 1.207 1.00 80.25 101 LEU A CA 1
ATOM 758 C C . LEU A 1 101 ? 3.061 3.123 0.128 1.00 80.25 101 LEU A C 1
ATOM 760 O O . LEU A 1 101 ? 3.032 1.906 0.292 1.00 80.25 101 LEU A O 1
ATOM 764 N N . ILE A 1 102 ? 3.635 3.717 -0.922 1.00 81.75 102 ILE A N 1
ATOM 765 C CA . ILE A 1 102 ? 4.407 3.025 -1.967 1.00 81.75 102 ILE A CA 1
ATOM 766 C C . ILE A 1 102 ? 5.681 3.792 -2.321 1.00 81.75 102 ILE A C 1
ATOM 768 O O . ILE A 1 102 ? 5.594 4.786 -3.027 1.00 81.75 102 ILE A O 1
ATOM 772 N N . GLY A 1 103 ? 6.843 3.335 -1.866 1.00 79.44 103 GLY A N 1
ATOM 773 C CA . GLY A 1 103 ? 8.178 3.769 -2.281 1.00 79.44 103 GLY A CA 1
ATOM 774 C C . GLY A 1 103 ? 8.729 2.950 -3.448 1.00 79.44 103 GLY A C 1
ATOM 775 O O . GLY A 1 103 ? 8.345 1.797 -3.641 1.00 79.44 103 GLY A O 1
ATOM 776 N N . LEU A 1 104 ? 9.627 3.562 -4.219 1.00 79.38 104 LEU A N 1
ATOM 777 C CA . LEU A 1 104 ? 10.255 2.973 -5.405 1.00 79.38 104 LEU A CA 1
ATOM 778 C C . LEU A 1 104 ? 11.738 3.360 -5.450 1.00 79.38 104 LEU A C 1
ATOM 780 O O . LEU A 1 104 ? 12.082 4.493 -5.118 1.00 79.38 104 LEU A O 1
ATOM 784 N N . TRP A 1 105 ? 12.607 2.468 -5.912 1.00 73.19 105 TRP A N 1
ATOM 785 C CA . TRP A 1 105 ? 13.992 2.795 -6.276 1.00 73.19 105 TRP A CA 1
ATOM 786 C C . TRP A 1 105 ? 14.128 2.721 -7.782 1.00 73.19 105 TRP A C 1
ATOM 788 O O . TRP A 1 105 ? 13.601 1.791 -8.380 1.00 73.19 105 TRP A O 1
ATOM 798 N N . GLY A 1 106 ? 14.788 3.705 -8.390 1.00 72.56 106 GLY A N 1
ATOM 799 C CA . GLY A 1 106 ? 14.987 3.742 -9.835 1.00 72.56 106 GLY A CA 1
ATOM 800 C C . GLY A 1 106 ? 15.283 5.142 -10.361 1.00 72.56 106 GLY A C 1
ATOM 801 O O . GLY A 1 106 ? 15.647 6.038 -9.599 1.00 72.56 106 GLY A O 1
ATOM 802 N N . PHE A 1 107 ? 15.095 5.347 -11.664 1.00 73.12 107 PHE A N 1
ATOM 803 C CA . PHE A 1 107 ? 15.328 6.630 -12.335 1.00 73.12 107 PHE A CA 1
ATOM 804 C C . PHE A 1 107 ? 14.235 6.953 -13.362 1.00 73.12 107 PHE A C 1
ATOM 806 O O . PHE A 1 107 ? 13.649 6.063 -13.983 1.00 73.12 107 PHE A O 1
ATOM 813 N N . ASP A 1 108 ? 13.957 8.253 -13.510 1.00 73.06 108 ASP A N 1
ATOM 814 C CA . ASP A 1 108 ? 13.068 8.845 -14.521 1.00 73.06 108 ASP A CA 1
ATOM 815 C C . ASP A 1 108 ? 11.681 8.191 -14.666 1.00 73.06 108 ASP A C 1
ATOM 817 O O . ASP A 1 108 ? 11.179 7.931 -15.768 1.00 73.06 108 ASP A O 1
ATOM 821 N N . PHE A 1 109 ? 11.010 7.984 -13.533 1.00 80.56 109 PHE A N 1
ATOM 822 C CA . PHE A 1 109 ? 9.657 7.443 -13.488 1.00 80.56 109 PHE A CA 1
ATOM 823 C C . PHE A 1 109 ? 8.632 8.448 -12.954 1.00 80.56 109 PHE A C 1
ATOM 825 O O . PHE A 1 109 ? 8.906 9.345 -12.157 1.00 80.56 109 PHE A O 1
ATOM 832 N N . MET A 1 110 ? 7.401 8.277 -13.412 1.00 84.44 110 MET A N 1
ATOM 833 C CA . MET A 1 110 ? 6.196 8.852 -12.849 1.00 84.44 110 MET A CA 1
ATOM 834 C C . MET A 1 110 ? 5.410 7.726 -12.190 1.00 84.44 110 MET A C 1
ATOM 836 O O . MET A 1 110 ? 5.093 6.727 -12.835 1.00 84.44 110 MET A O 1
ATOM 840 N N . VAL A 1 111 ? 5.064 7.914 -10.924 1.00 87.56 111 VAL A N 1
ATOM 841 C CA . VAL A 1 111 ? 4.186 7.020 -10.177 1.00 87.56 111 VAL A CA 1
ATOM 842 C C . VAL A 1 111 ? 2.849 7.711 -9.934 1.00 87.56 111 VAL A C 1
ATOM 844 O O . VAL A 1 111 ? 2.800 8.869 -9.524 1.00 87.56 111 VAL A O 1
ATOM 847 N N . GLU A 1 112 ? 1.755 7.013 -10.209 1.00 89.50 112 GLU A N 1
ATOM 848 C CA . GLU A 1 112 ? 0.389 7.475 -9.973 1.00 89.50 112 GLU A CA 1
ATOM 849 C C . GLU A 1 112 ? -0.361 6.440 -9.130 1.00 89.50 112 GLU A C 1
ATOM 851 O O . GLU A 1 112 ? -0.387 5.259 -9.473 1.00 89.50 112 GLU A O 1
ATOM 856 N N . ALA A 1 113 ? -0.970 6.876 -8.028 1.00 87.62 113 ALA A N 1
ATOM 857 C CA . ALA A 1 113 ? -1.734 6.020 -7.121 1.00 87.62 113 ALA A CA 1
ATOM 858 C C . ALA A 1 113 ? -3.243 6.198 -7.340 1.00 87.62 113 ALA A C 1
ATOM 860 O O . ALA A 1 113 ? -3.700 7.302 -7.635 1.00 87.62 113 ALA A O 1
ATOM 861 N N . PHE A 1 114 ? -4.030 5.134 -7.163 1.00 89.38 114 PHE A N 1
ATOM 862 C CA . PHE A 1 114 ? -5.479 5.144 -7.379 1.00 89.38 114 PHE A CA 1
ATOM 863 C C . PHE A 1 114 ? -6.261 4.469 -6.247 1.00 89.38 114 PHE A C 1
ATOM 865 O O . PHE A 1 114 ? -5.799 3.488 -5.656 1.00 89.38 114 PHE A O 1
ATOM 872 N N . ASP A 1 115 ? -7.484 4.956 -6.014 1.00 88.06 115 ASP A N 1
ATOM 873 C CA . ASP A 1 115 ? -8.476 4.311 -5.143 1.00 88.06 115 ASP A CA 1
ATOM 874 C C . ASP A 1 115 ? -9.168 3.113 -5.834 1.00 88.06 115 ASP A C 1
ATOM 876 O O . ASP A 1 115 ? -8.977 2.849 -7.026 1.00 88.06 115 ASP A O 1
ATOM 880 N N . GLN A 1 116 ? -10.032 2.402 -5.101 1.00 89.25 116 GLN A N 1
ATOM 881 C CA . GLN A 1 116 ? -10.822 1.266 -5.611 1.00 89.25 116 GLN A CA 1
ATOM 882 C C . GLN A 1 116 ? -11.717 1.600 -6.823 1.00 89.25 116 GLN A C 1
ATOM 884 O O . GLN A 1 116 ? -12.103 0.715 -7.582 1.00 89.25 116 GLN A O 1
ATOM 889 N N . ARG A 1 117 ? -12.054 2.878 -7.039 1.00 90.50 117 ARG A N 1
ATOM 890 C CA . ARG A 1 117 ? -12.859 3.352 -8.178 1.00 90.50 117 ARG A CA 1
ATOM 891 C C . ARG A 1 117 ? -11.983 3.833 -9.333 1.00 90.50 117 ARG A C 1
ATOM 893 O O . ARG A 1 117 ? -12.495 4.457 -10.261 1.00 90.50 117 ARG A O 1
ATOM 900 N N . SER A 1 118 ? -10.677 3.551 -9.294 1.00 91.06 118 SER A N 1
ATOM 901 C CA . SER A 1 118 ? -9.691 4.050 -10.256 1.00 91.06 118 SER A CA 1
ATOM 902 C C . SER A 1 118 ? -9.592 5.582 -10.305 1.00 91.06 118 SER A C 1
ATOM 904 O O . SER A 1 118 ? -9.168 6.129 -11.325 1.00 91.06 118 SER A O 1
ATOM 906 N N . VAL A 1 119 ? -9.959 6.288 -9.231 1.00 91.19 119 VAL A N 1
ATOM 907 C CA . VAL A 1 119 ? -9.745 7.736 -9.115 1.00 91.19 119 VAL A CA 1
ATOM 908 C C . VAL A 1 119 ? -8.307 7.982 -8.671 1.00 91.19 119 VAL A C 1
ATOM 910 O O . VAL A 1 119 ? -7.854 7.379 -7.701 1.00 91.19 119 VAL A O 1
ATOM 913 N N . SER A 1 120 ? -7.596 8.862 -9.381 1.00 92.00 120 SER A N 1
ATOM 914 C CA . SER A 1 120 ? -6.222 9.250 -9.039 1.00 92.00 120 SER A CA 1
ATOM 915 C C . SER A 1 120 ? -6.184 9.917 -7.660 1.00 92.00 120 SER A C 1
ATOM 917 O O . SER A 1 120 ? -6.920 10.873 -7.403 1.00 92.00 120 SER A O 1
ATOM 919 N N . LEU A 1 121 ? -5.353 9.380 -6.771 1.00 84.06 121 LEU A N 1
ATOM 920 C CA . LEU A 1 121 ? -5.090 9.898 -5.426 1.00 84.06 121 LEU A CA 1
ATOM 921 C C . LEU A 1 121 ? -3.924 10.887 -5.424 1.00 84.06 121 LEU A C 1
ATOM 923 O O . LEU A 1 121 ? -3.847 11.761 -4.564 1.00 84.06 121 LEU A O 1
ATOM 927 N N . GLY A 1 122 ? -3.030 10.768 -6.402 1.00 85.88 122 GLY A N 1
ATOM 928 C CA . GLY A 1 122 ? -1.870 11.627 -6.537 1.00 85.88 122 GLY A CA 1
ATOM 929 C C . GLY A 1 122 ? -0.880 11.082 -7.551 1.00 85.88 122 GLY A C 1
ATOM 930 O O . GLY A 1 122 ? -0.900 9.904 -7.913 1.00 85.88 122 GLY A O 1
ATOM 931 N N . THR A 1 123 ? 0.010 11.966 -7.983 1.00 87.38 123 THR A N 1
ATOM 932 C CA . THR A 1 123 ? 1.098 11.650 -8.901 1.00 87.38 123 THR A CA 1
ATOM 933 C C . THR A 1 123 ? 2.391 12.191 -8.322 1.00 87.38 123 THR A C 1
ATOM 935 O O . THR A 1 123 ? 2.430 13.325 -7.842 1.00 87.38 123 THR A O 1
ATOM 938 N N . ALA A 1 124 ? 3.453 11.403 -8.403 1.00 82.75 124 ALA A N 1
ATOM 939 C CA . ALA A 1 124 ? 4.800 11.860 -8.132 1.00 82.75 124 ALA A CA 1
ATOM 940 C C . ALA A 1 124 ? 5.693 11.590 -9.338 1.00 82.75 124 ALA A C 1
ATOM 942 O O . ALA A 1 124 ? 5.569 10.571 -10.015 1.00 82.75 124 ALA A O 1
ATOM 943 N N . ILE A 1 125 ? 6.583 12.537 -9.612 1.00 82.50 125 ILE A N 1
ATOM 944 C CA . ILE A 1 125 ? 7.561 12.440 -10.686 1.00 82.50 125 ILE A CA 1
ATOM 945 C C . ILE A 1 125 ? 8.930 12.425 -10.032 1.00 82.50 125 ILE A C 1
ATOM 947 O O . ILE A 1 125 ? 9.285 13.365 -9.318 1.00 82.50 125 ILE A O 1
ATOM 951 N N . TYR A 1 126 ? 9.681 11.367 -10.294 1.00 79.69 126 TYR A N 1
ATOM 952 C CA . TYR A 1 126 ? 11.083 11.281 -9.953 1.00 79.69 126 TYR A CA 1
ATOM 953 C C . TYR A 1 126 ? 11.916 11.438 -11.226 1.00 79.69 126 TYR A C 1
ATOM 955 O O . TYR A 1 126 ? 11.664 10.796 -12.246 1.00 79.69 126 TYR A O 1
ATOM 963 N N . THR A 1 127 ? 12.898 12.329 -11.166 1.00 73.69 127 THR A N 1
ATOM 964 C CA . THR A 1 127 ? 13.950 12.452 -12.171 1.00 73.69 127 THR A CA 1
ATOM 965 C C . THR A 1 127 ? 15.255 12.697 -11.439 1.00 73.69 127 THR A C 1
ATOM 967 O O . THR A 1 127 ? 15.292 13.467 -10.475 1.00 73.69 127 THR A O 1
ATOM 970 N N . ASP A 1 128 ? 16.316 12.034 -11.877 1.00 70.50 128 ASP A N 1
ATOM 971 C CA . ASP A 1 128 ? 17.651 12.221 -11.306 1.00 70.50 128 ASP A CA 1
ATOM 972 C C . ASP A 1 128 ? 18.294 13.552 -11.760 1.00 70.50 128 ASP A C 1
ATOM 974 O O . ASP A 1 128 ? 19.327 13.975 -11.237 1.00 70.50 128 ASP A O 1
ATOM 978 N N . GLY A 1 129 ? 17.649 14.262 -12.698 1.00 62.88 129 GLY A N 1
ATOM 979 C CA . GLY A 1 129 ? 18.101 15.543 -13.232 1.00 62.88 129 GLY A CA 1
ATOM 980 C C . GLY A 1 129 ? 19.284 15.433 -14.197 1.00 62.88 129 GLY A C 1
ATOM 981 O O . GLY A 1 129 ? 19.759 16.463 -14.686 1.00 62.88 129 GLY A O 1
ATOM 982 N N . THR A 1 130 ? 19.754 14.223 -14.506 1.00 60.28 130 THR A N 1
ATOM 983 C CA . THR A 1 130 ? 20.827 13.982 -15.469 1.00 60.28 130 THR A CA 1
ATOM 984 C C . THR A 1 130 ? 20.257 13.621 -16.832 1.00 60.28 130 THR A C 1
ATOM 986 O O . THR A 1 130 ? 19.820 12.509 -17.093 1.00 60.28 130 THR A O 1
ATOM 989 N N . ALA A 1 131 ? 20.303 14.581 -17.758 1.00 52.12 131 ALA A N 1
ATOM 990 C CA . ALA A 1 131 ? 19.994 14.321 -19.157 1.00 52.12 131 ALA A CA 1
ATOM 991 C C . ALA A 1 131 ? 21.099 13.450 -19.792 1.00 52.12 131 ALA A C 1
ATOM 993 O O . ALA A 1 131 ? 22.062 13.975 -20.351 1.00 52.12 131 ALA A O 1
ATOM 994 N N . GLY A 1 132 ? 20.946 12.126 -19.727 1.00 47.12 132 GLY A N 1
ATOM 995 C CA . GLY A 1 132 ? 21.592 11.191 -20.647 1.00 47.12 132 GLY A CA 1
ATOM 996 C C . GLY A 1 132 ? 22.500 10.115 -20.042 1.00 47.12 132 GLY A C 1
ATOM 997 O O . GLY A 1 132 ? 23.314 10.376 -19.167 1.00 47.12 132 GLY A O 1
ATOM 998 N N . LEU A 1 133 ? 22.396 8.939 -20.679 1.00 45.31 133 LEU A N 1
ATOM 999 C CA . LEU A 1 133 ? 23.323 7.799 -20.731 1.00 45.31 133 LEU A CA 1
ATOM 1000 C C . LEU A 1 133 ? 23.700 7.156 -19.392 1.00 45.31 133 LEU A C 1
ATOM 1002 O O . LEU A 1 133 ? 24.638 7.599 -18.749 1.00 45.31 133 LEU A O 1
ATOM 1006 N N . TYR A 1 134 ? 23.044 6.023 -19.108 1.00 49.03 134 TYR A N 1
ATOM 1007 C CA . TYR A 1 134 ? 23.489 4.953 -18.208 1.00 49.03 134 TYR A CA 1
ATOM 1008 C C . TYR A 1 134 ? 24.149 5.423 -16.913 1.00 49.03 134 TYR A C 1
ATOM 1010 O O . TYR A 1 134 ? 25.352 5.662 -16.888 1.00 49.03 134 TYR A O 1
ATOM 1018 N N . GLY A 1 135 ? 23.369 5.407 -15.835 1.00 47.34 135 GLY A N 1
ATOM 1019 C CA . GLY A 1 135 ? 23.887 5.122 -14.506 1.00 47.34 135 GLY A CA 1
ATOM 1020 C C . GLY A 1 135 ? 25.032 6.027 -14.065 1.00 47.34 135 GLY A C 1
ATOM 1021 O O . GLY A 1 135 ? 26.207 5.678 -14.165 1.00 47.34 135 GLY A O 1
ATOM 1022 N N . GLY A 1 136 ? 24.691 7.111 -13.373 1.00 45.84 136 GLY A N 1
ATOM 1023 C CA . GLY A 1 136 ? 25.384 7.225 -12.096 1.00 45.84 136 GLY A CA 1
ATOM 1024 C C . GLY A 1 136 ? 25.102 5.927 -11.333 1.00 45.84 136 GLY A C 1
ATOM 1025 O O . GLY A 1 136 ? 23.954 5.492 -11.324 1.00 45.84 136 GLY A O 1
ATOM 1026 N N . ASP A 1 137 ? 26.104 5.304 -10.710 1.00 53.03 137 ASP A N 1
ATOM 1027 C CA . ASP A 1 137 ? 25.958 4.101 -9.859 1.00 53.03 137 ASP A CA 1
ATOM 1028 C C . ASP A 1 137 ? 25.042 4.332 -8.627 1.00 53.03 137 ASP A C 1
ATOM 1030 O O . ASP A 1 137 ? 25.149 3.668 -7.600 1.00 53.03 137 ASP A O 1
ATOM 1034 N N . SER A 1 138 ? 24.220 5.375 -8.654 1.00 57.09 138 SER A N 1
ATOM 1035 C CA . SER A 1 138 ? 23.422 5.890 -7.562 1.00 57.09 138 SER A CA 1
ATOM 1036 C C . SER A 1 138 ? 21.957 5.784 -7.957 1.00 57.09 138 SER A C 1
ATOM 1038 O O . SER A 1 138 ? 21.355 6.745 -8.426 1.00 57.09 138 SER A O 1
ATOM 1040 N N . GLU A 1 139 ? 21.387 4.600 -7.761 1.00 61.59 139 GLU A N 1
ATOM 1041 C CA . GLU A 1 139 ? 19.949 4.477 -7.551 1.00 61.59 139 GLU A CA 1
ATOM 1042 C C . GLU A 1 139 ? 19.581 5.295 -6.312 1.00 61.59 139 GLU A C 1
ATOM 1044 O O . GLU A 1 139 ? 20.225 5.204 -5.259 1.00 61.59 139 GLU A O 1
ATOM 1049 N N . PHE A 1 140 ? 18.546 6.120 -6.428 1.00 62.69 140 PHE A N 1
ATOM 1050 C CA . PHE A 1 140 ? 18.032 6.875 -5.297 1.00 62.69 140 PHE A CA 1
ATOM 1051 C C . PHE A 1 140 ? 16.674 6.319 -4.894 1.00 62.69 140 PHE A C 1
ATOM 1053 O O . PHE A 1 140 ? 15.800 6.078 -5.727 1.00 62.69 140 PHE A O 1
ATOM 1060 N N . GLY A 1 141 ? 16.491 6.157 -3.586 1.00 61.97 141 GLY A N 1
ATOM 1061 C CA . GLY A 1 141 ? 15.199 5.800 -3.023 1.00 61.97 141 GLY A CA 1
ATOM 1062 C C . GLY A 1 141 ? 14.231 6.966 -3.127 1.00 61.97 141 GLY A C 1
ATOM 1063 O O . GLY A 1 141 ? 14.454 8.032 -2.545 1.00 61.97 141 GLY A O 1
ATOM 1064 N N . PHE A 1 142 ? 13.131 6.754 -3.837 1.00 68.12 142 PHE A N 1
ATOM 1065 C CA . PHE A 1 142 ? 11.973 7.621 -3.789 1.00 68.12 142 PHE A CA 1
ATOM 1066 C C . PHE A 1 142 ? 11.054 7.152 -2.660 1.00 68.12 142 PHE A C 1
ATOM 1068 O O . PHE A 1 142 ? 10.513 6.047 -2.679 1.00 68.12 142 PHE A O 1
ATOM 1075 N N . ALA A 1 143 ? 10.847 8.044 -1.689 1.00 62.56 143 ALA A N 1
ATOM 1076 C CA . ALA A 1 143 ? 9.998 7.844 -0.513 1.00 62.56 143 ALA A CA 1
ATOM 1077 C C . ALA A 1 143 ? 8.534 7.511 -0.825 1.00 62.56 143 ALA A C 1
ATOM 1079 O O . ALA A 1 143 ? 7.782 7.144 0.077 1.00 62.56 143 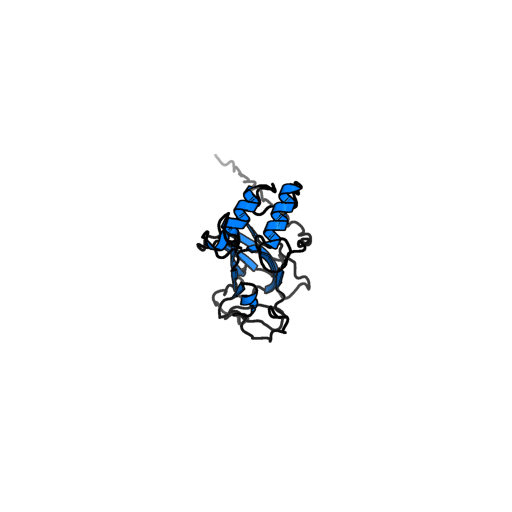ALA A O 1
ATOM 1080 N N . GLY A 1 144 ? 8.127 7.640 -2.085 1.00 71.31 144 GLY A N 1
ATOM 1081 C CA . GLY A 1 144 ? 6.851 7.137 -2.522 1.00 71.31 144 GLY A CA 1
ATOM 1082 C C . GLY A 1 144 ? 5.689 8.109 -2.491 1.00 71.31 144 GLY A C 1
ATOM 1083 O O . GLY A 1 144 ? 5.843 9.304 -2.243 1.00 71.31 144 GLY A O 1
ATOM 1084 N N . ILE A 1 145 ? 4.498 7.565 -2.740 1.00 77.12 145 ILE A N 1
ATOM 1085 C CA . ILE A 1 145 ? 3.225 8.234 -2.461 1.00 77.12 145 ILE A CA 1
ATOM 1086 C C . ILE A 1 145 ? 2.683 7.669 -1.155 1.00 77.12 145 ILE A C 1
ATOM 1088 O O . ILE A 1 145 ? 2.488 6.460 -1.043 1.00 77.12 145 ILE A O 1
ATOM 1092 N N . ARG A 1 146 ? 2.396 8.550 -0.196 1.00 79.88 146 ARG A N 1
ATOM 1093 C CA . ARG A 1 146 ? 1.577 8.239 0.976 1.00 79.88 146 ARG A CA 1
ATOM 1094 C C . ARG A 1 146 ? 0.198 8.856 0.795 1.00 79.88 146 ARG A C 1
ATOM 1096 O O . ARG A 1 146 ? 0.110 10.015 0.392 1.00 79.88 146 ARG A O 1
ATOM 1103 N N . SER A 1 147 ? -0.855 8.103 1.093 1.00 78.38 147 SER A N 1
ATOM 1104 C CA . SER A 1 147 ? -2.231 8.593 1.010 1.00 78.38 147 SER A CA 1
ATOM 1105 C C . SER A 1 147 ? -3.000 8.298 2.294 1.00 78.38 147 SER A C 1
ATOM 1107 O O . SER A 1 147 ? -2.841 7.244 2.900 1.00 78.38 147 SER A O 1
ATOM 1109 N N . ASP A 1 148 ? -3.844 9.256 2.673 1.00 71.62 148 ASP A N 1
ATOM 1110 C CA . ASP A 1 148 ? -4.909 9.164 3.683 1.00 71.62 148 ASP A CA 1
ATOM 1111 C C . ASP A 1 148 ? -6.066 8.256 3.240 1.00 71.62 148 ASP A C 1
ATOM 1113 O O . ASP A 1 148 ? -6.941 7.905 4.026 1.00 71.62 148 ASP A O 1
ATOM 1117 N N . LYS A 1 149 ? -6.085 7.875 1.960 1.00 77.94 149 LYS A N 1
ATOM 1118 C CA . LYS A 1 149 ? -7.029 6.923 1.386 1.00 77.94 149 LYS A CA 1
ATOM 1119 C C . LYS A 1 149 ? -6.298 5.638 1.017 1.00 77.94 149 LYS A C 1
ATOM 1121 O O . LYS A 1 149 ? -5.158 5.705 0.557 1.00 77.94 149 LYS A O 1
ATOM 1126 N N . PRO A 1 150 ? -6.955 4.472 1.127 1.00 78.62 1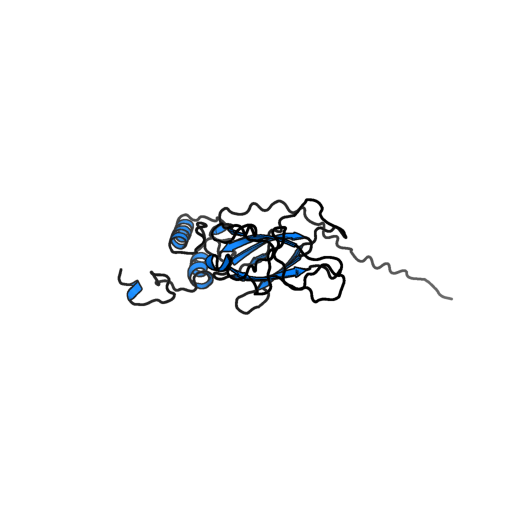50 PRO A N 1
ATOM 1127 C CA . PRO A 1 150 ? -6.323 3.225 0.732 1.00 78.62 150 PRO A CA 1
ATOM 1128 C C . PRO A 1 150 ? -5.986 3.229 -0.769 1.00 78.62 150 PRO A C 1
ATOM 1130 O O . PRO A 1 150 ? -6.840 3.520 -1.616 1.00 78.62 150 PRO A O 1
ATOM 1133 N N . ILE A 1 151 ? -4.735 2.903 -1.090 1.00 81.81 151 ILE A N 1
ATOM 1134 C CA . ILE A 1 151 ? -4.221 2.770 -2.452 1.00 81.81 151 ILE A CA 1
ATOM 1135 C C . ILE A 1 151 ? -4.459 1.328 -2.901 1.00 81.81 151 ILE A C 1
ATOM 1137 O O . ILE A 1 151 ? -3.903 0.388 -2.336 1.00 81.81 151 ILE A O 1
ATOM 1141 N N . TYR A 1 152 ? -5.269 1.163 -3.943 1.00 86.19 152 TYR A N 1
ATOM 1142 C CA . TYR A 1 152 ? -5.610 -0.144 -4.519 1.00 86.19 152 TYR A CA 1
ATOM 1143 C C . TYR A 1 152 ? -4.824 -0.444 -5.787 1.00 86.19 152 TYR A C 1
ATOM 1145 O O . TYR A 1 152 ? -4.680 -1.600 -6.179 1.00 86.19 152 TYR A O 1
ATOM 1153 N N . ARG A 1 153 ? -4.339 0.596 -6.466 1.00 90.69 153 ARG A N 1
ATOM 1154 C CA . ARG A 1 153 ? -3.550 0.448 -7.683 1.00 90.69 153 ARG A CA 1
ATOM 1155 C C . ARG A 1 153 ? -2.480 1.516 -7.755 1.00 90.69 153 ARG A C 1
ATOM 1157 O O . ARG A 1 153 ? -2.729 2.670 -7.417 1.00 90.69 153 ARG A O 1
ATOM 1164 N N . VAL A 1 154 ? -1.327 1.137 -8.280 1.00 88.56 154 VAL A N 1
ATOM 1165 C CA . VAL A 1 154 ? -0.256 2.043 -8.671 1.00 88.56 154 VAL A CA 1
ATOM 1166 C C . VAL A 1 154 ? 0.057 1.823 -10.141 1.00 88.56 154 VAL A C 1
ATOM 1168 O O . VAL A 1 154 ? 0.103 0.692 -10.618 1.00 88.56 154 VAL A O 1
ATOM 1171 N N . ARG A 1 155 ? 0.263 2.920 -10.863 1.00 89.25 155 ARG A N 1
ATOM 1172 C CA . ARG A 1 155 ? 0.819 2.919 -12.209 1.00 89.25 155 ARG A CA 1
ATOM 1173 C C . ARG A 1 155 ? 2.190 3.563 -12.162 1.00 89.25 155 ARG A C 1
ATOM 1175 O O . ARG A 1 155 ? 2.293 4.734 -11.807 1.00 89.25 155 ARG A O 1
ATOM 1182 N N . VAL A 1 156 ? 3.213 2.828 -12.574 1.00 86.44 156 VAL A N 1
ATOM 1183 C CA . VAL A 1 156 ? 4.541 3.383 -12.825 1.00 86.44 156 VAL A CA 1
ATOM 1184 C C . VAL A 1 156 ? 4.727 3.500 -14.323 1.00 86.44 156 VAL A C 1
ATOM 1186 O O . VAL A 1 156 ? 4.444 2.585 -15.089 1.00 86.44 156 VAL A O 1
ATOM 1189 N N . SER A 1 157 ? 5.145 4.670 -14.759 1.00 84.69 157 SER A N 1
ATOM 1190 C CA . SER A 1 157 ? 5.349 4.984 -16.162 1.00 84.69 157 SER A CA 1
ATOM 1191 C C . SER A 1 157 ? 6.575 5.861 -16.297 1.00 84.69 157 SER A C 1
ATOM 1193 O O . SER A 1 157 ? 7.135 6.334 -15.314 1.00 84.69 157 SER A O 1
ATOM 1195 N N . LYS A 1 158 ? 7.009 6.091 -17.524 1.00 80.62 158 LYS A N 1
ATOM 1196 C CA . LYS A 1 158 ? 8.144 6.962 -17.775 1.00 80.62 158 LYS A CA 1
ATOM 1197 C C . LYS A 1 158 ? 7.799 8.427 -17.492 1.00 80.62 158 LYS A C 1
ATOM 1199 O O . LYS A 1 158 ? 6.737 8.890 -17.903 1.00 80.62 158 LYS A O 1
ATOM 1204 N N . SER A 1 159 ? 8.699 9.175 -16.849 1.00 75.56 159 SER A N 1
ATOM 1205 C CA . SER A 1 159 ? 8.496 10.615 -16.609 1.00 75.56 159 SER A CA 1
ATOM 1206 C C . SER A 1 159 ? 8.793 11.493 -17.832 1.00 75.56 159 SER A C 1
ATOM 1208 O O . SER A 1 159 ? 8.303 12.621 -17.913 1.00 75.56 159 SER A O 1
ATOM 1210 N N . HIS A 1 160 ? 9.587 10.994 -18.788 1.00 69.31 160 HIS A N 1
ATOM 1211 C CA . HIS A 1 160 ? 10.092 11.771 -19.921 1.00 69.31 160 HIS A CA 1
ATOM 1212 C C . HIS A 1 160 ? 9.756 11.154 -21.291 1.00 69.31 160 HIS A C 1
ATOM 1214 O O . HIS A 1 160 ? 9.856 9.948 -21.496 1.00 69.31 160 HIS A O 1
ATOM 1220 N N . ASN A 1 161 ? 9.433 11.986 -22.286 1.00 63.56 161 ASN A N 1
ATOM 1221 C CA . ASN A 1 161 ? 9.069 11.536 -23.642 1.00 63.56 161 ASN A CA 1
ATOM 1222 C C . ASN A 1 161 ? 10.271 11.218 -24.552 1.00 63.56 161 ASN A C 1
ATOM 1224 O O . ASN A 1 161 ? 10.092 11.003 -25.749 1.00 63.56 161 ASN A O 1
ATOM 1228 N N . ASP A 1 162 ? 11.499 11.193 -24.032 1.00 61.97 162 ASP A N 1
ATOM 1229 C CA . ASP A 1 162 ? 12.672 10.929 -24.870 1.00 61.97 162 ASP A CA 1
ATOM 1230 C C . ASP A 1 162 ? 12.760 9.447 -25.242 1.00 61.97 162 ASP A C 1
ATOM 1232 O O . ASP A 1 162 ? 13.218 8.631 -24.449 1.00 61.97 162 ASP A O 1
ATOM 1236 N N . SER A 1 163 ? 12.334 9.105 -26.456 1.00 58.59 163 SER A N 1
ATOM 1237 C CA . SER A 1 163 ? 12.346 7.751 -27.034 1.00 58.59 163 SER A CA 1
ATOM 1238 C C . SER A 1 163 ? 13.645 6.945 -26.852 1.00 58.59 163 SER A C 1
ATOM 1240 O O . SER A 1 163 ? 13.616 5.727 -27.011 1.00 58.59 163 SER A O 1
ATOM 1242 N N . ALA A 1 164 ? 14.771 7.583 -26.515 1.00 56.62 164 ALA A N 1
ATOM 1243 C CA . ALA A 1 164 ? 16.038 6.904 -26.271 1.00 56.62 164 ALA A CA 1
ATOM 1244 C C . ALA A 1 164 ? 16.102 6.117 -24.945 1.00 56.62 164 ALA A C 1
ATOM 1246 O O . ALA A 1 164 ? 16.975 5.260 -24.807 1.00 56.62 164 ALA A O 1
ATOM 1247 N N . PHE A 1 165 ? 15.204 6.374 -23.984 1.00 57.75 165 PHE A N 1
ATOM 1248 C CA . PHE A 1 165 ? 15.329 5.832 -22.622 1.00 57.75 165 PHE A CA 1
ATOM 1249 C C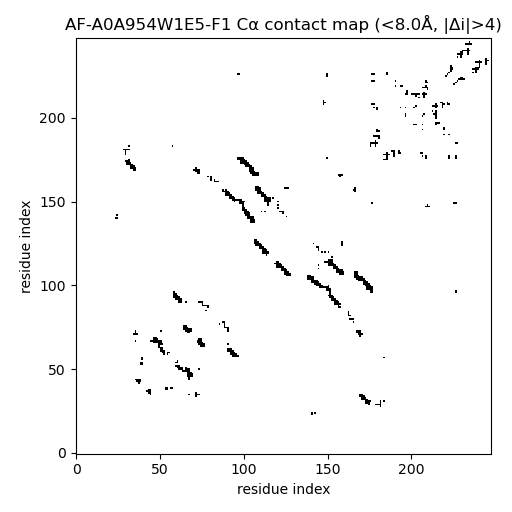 . PHE A 1 165 ? 14.074 5.082 -22.146 1.00 57.75 165 PHE A C 1
ATOM 1251 O O . PHE A 1 165 ? 12.950 5.450 -22.483 1.00 57.75 165 PHE A O 1
ATOM 1258 N N . GLY A 1 166 ? 14.259 4.015 -21.365 1.00 58.59 166 GLY A N 1
ATOM 1259 C CA . GLY A 1 166 ? 13.197 3.409 -20.549 1.00 58.59 166 GLY A CA 1
ATOM 1260 C C . GLY A 1 166 ? 13.090 4.102 -19.186 1.00 58.59 166 GLY A C 1
ATOM 1261 O O . GLY A 1 166 ? 13.819 5.056 -18.935 1.00 58.59 166 GLY A O 1
ATOM 1262 N N . PHE A 1 167 ? 12.201 3.625 -18.317 1.00 64.56 167 PHE A N 1
ATOM 1263 C CA . PHE A 1 167 ? 12.274 3.888 -16.874 1.00 64.56 167 PHE A CA 1
ATOM 1264 C C . PHE A 1 167 ? 12.630 2.585 -16.158 1.00 64.56 167 PHE A C 1
ATOM 1266 O O . PHE A 1 167 ? 12.418 1.508 -16.719 1.00 64.56 167 PHE A O 1
ATOM 1273 N N . HIS A 1 168 ? 13.174 2.696 -14.951 1.00 65.44 168 HIS A N 1
ATOM 1274 C CA . HIS A 1 168 ? 13.665 1.567 -14.167 1.00 65.44 168 HIS A CA 1
ATOM 1275 C C . HIS A 1 168 ? 13.046 1.589 -12.778 1.00 65.44 168 HIS A C 1
ATOM 1277 O O . HIS A 1 168 ? 12.944 2.669 -12.192 1.00 65.44 168 HIS A O 1
ATOM 1283 N N . THR A 1 169 ? 12.648 0.423 -12.264 1.00 68.12 169 THR A N 1
ATOM 1284 C CA . THR A 1 169 ? 12.365 0.255 -10.837 1.00 68.12 169 THR A CA 1
ATOM 1285 C C . THR A 1 169 ? 12.918 -1.068 -10.327 1.00 68.12 169 THR A C 1
ATOM 1287 O O . THR A 1 169 ? 12.534 -2.103 -10.877 1.00 68.12 169 THR A O 1
ATOM 1290 N N . ASP A 1 170 ? 13.738 -1.017 -9.279 1.00 62.56 170 ASP A N 1
ATOM 1291 C CA . ASP A 1 170 ? 14.425 -2.180 -8.693 1.00 62.56 170 ASP A CA 1
ATOM 1292 C C . ASP A 1 170 ? 13.696 -2.757 -7.493 1.00 62.56 170 ASP A C 1
ATOM 1294 O O . ASP A 1 170 ? 13.438 -3.952 -7.404 1.00 62.56 170 ASP A O 1
ATOM 1298 N N . ASP A 1 171 ? 13.317 -1.869 -6.583 1.00 70.75 171 ASP A N 1
ATOM 1299 C CA . ASP A 1 171 ? 12.713 -2.233 -5.317 1.00 70.75 171 ASP A CA 1
ATOM 1300 C C . ASP A 1 171 ? 11.409 -1.471 -5.151 1.00 70.75 171 ASP A C 1
ATOM 1302 O O . ASP A 1 171 ? 11.307 -0.272 -5.444 1.00 70.75 171 ASP A O 1
ATOM 1306 N N . TRP A 1 172 ? 10.392 -2.180 -4.673 1.00 78.38 172 TRP A N 1
ATOM 1307 C CA . TRP A 1 172 ? 9.126 -1.583 -4.274 1.00 78.38 172 TRP A CA 1
ATOM 1308 C C . TRP A 1 172 ? 8.969 -1.760 -2.774 1.00 78.38 172 TRP A C 1
ATOM 1310 O O . TRP A 1 172 ? 9.081 -2.863 -2.245 1.00 78.38 172 TRP A O 1
ATOM 1320 N N . VAL A 1 173 ? 8.679 -0.664 -2.086 1.00 75.44 173 VAL A N 1
ATOM 1321 C CA . VAL A 1 173 ? 8.422 -0.662 -0.648 1.00 75.44 173 VAL A CA 1
ATOM 1322 C C . VAL A 1 173 ? 7.001 -0.233 -0.416 1.00 75.44 173 VAL A C 1
ATOM 1324 O O . VAL A 1 173 ? 6.616 0.843 -0.849 1.00 75.44 173 VAL A O 1
ATOM 1327 N N . PHE A 1 174 ? 6.224 -1.011 0.319 1.00 78.25 174 PHE A N 1
ATOM 1328 C CA . PHE A 1 174 ? 4.898 -0.559 0.713 1.00 78.25 174 PHE A CA 1
ATOM 1329 C C . PHE A 1 174 ? 4.574 -0.888 2.157 1.00 78.25 174 PHE A C 1
ATOM 1331 O O . PHE A 1 174 ? 5.155 -1.776 2.782 1.00 78.25 174 PHE A O 1
ATOM 1338 N N . LEU A 1 175 ? 3.612 -0.130 2.671 1.00 74.81 175 LEU A N 1
ATOM 1339 C CA . LEU A 1 175 ? 2.992 -0.359 3.964 1.00 74.81 175 LEU A CA 1
ATOM 1340 C C . LEU A 1 175 ? 1.568 -0.827 3.722 1.00 74.81 175 LEU A C 1
ATOM 1342 O O . LEU A 1 175 ? 0.745 -0.067 3.204 1.00 74.81 175 LEU A O 1
ATOM 1346 N N . ARG A 1 176 ? 1.277 -2.078 4.090 1.00 79.12 176 ARG A N 1
ATOM 1347 C CA . ARG A 1 176 ? -0.113 -2.530 4.161 1.00 79.12 176 ARG A CA 1
ATOM 1348 C C . ARG A 1 176 ? -0.818 -1.702 5.212 1.00 79.12 176 ARG A C 1
ATOM 1350 O O . ARG A 1 176 ? -0.329 -1.566 6.335 1.00 79.12 176 ARG A O 1
ATOM 1357 N N . ALA A 1 177 ? -1.969 -1.158 4.847 1.00 79.81 177 ALA A N 1
ATOM 1358 C CA . ALA A 1 177 ? -2.77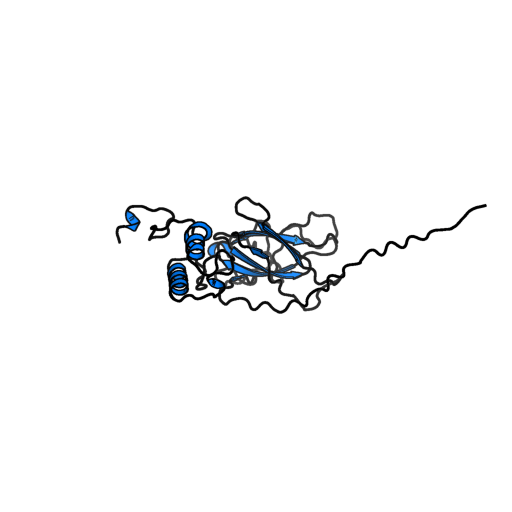6 -0.467 5.828 1.00 79.81 177 ALA A CA 1
ATOM 1359 C C . ALA A 1 177 ? -3.146 -1.464 6.944 1.00 79.81 177 ALA A C 1
ATOM 1361 O O . ALA A 1 177 ? -3.519 -2.602 6.666 1.00 79.81 177 ALA A O 1
ATOM 1362 N N . GLY A 1 178 ? -2.968 -1.055 8.202 1.00 87.00 178 GLY A N 1
ATOM 1363 C CA . GLY A 1 178 ? -3.345 -1.822 9.392 1.00 87.00 178 GLY A CA 1
ATOM 1364 C C . GLY A 1 178 ? -2.545 -3.090 9.728 1.00 87.00 178 GLY A C 1
ATOM 1365 O O . GLY A 1 178 ? -2.915 -3.736 10.702 1.00 87.00 178 GLY A O 1
ATOM 1366 N N . ASP A 1 179 ? -1.471 -3.430 9.006 1.00 89.94 179 ASP A N 1
ATOM 1367 C CA . ASP A 1 179 ? -0.479 -4.437 9.439 1.00 89.94 179 ASP A CA 1
ATOM 1368 C C . ASP A 1 179 ? 0.562 -3.752 10.345 1.00 89.94 179 ASP A C 1
ATOM 1370 O O . ASP A 1 179 ? 1.565 -3.176 9.908 1.00 89.94 179 ASP A O 1
ATOM 1374 N N . ILE A 1 180 ? 0.240 -3.710 11.632 1.00 91.75 180 ILE A N 1
ATOM 1375 C CA . ILE A 1 180 ? 0.949 -2.959 12.669 1.00 91.75 180 ILE A CA 1
ATOM 1376 C C . ILE A 1 180 ? 2.148 -3.758 13.190 1.00 91.75 180 ILE A C 1
ATOM 1378 O O . ILE A 1 180 ? 3.156 -3.166 13.583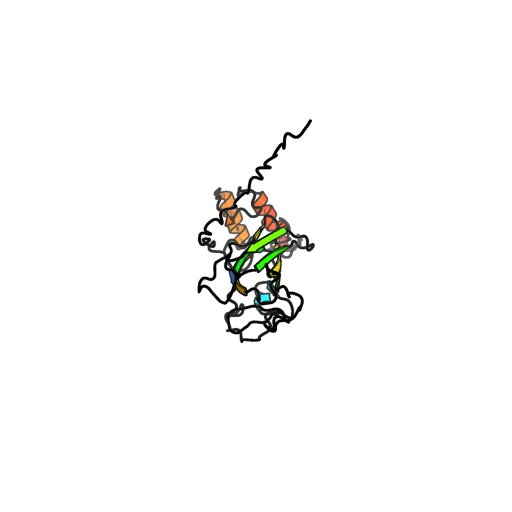 1.00 91.75 180 ILE A O 1
ATOM 1382 N N . ASN A 1 181 ? 2.051 -5.090 13.208 1.00 89.94 181 ASN A N 1
ATOM 1383 C CA . ASN A 1 181 ? 3.113 -5.988 13.663 1.00 89.94 181 ASN A CA 1
ATOM 1384 C C . ASN A 1 181 ? 4.035 -6.503 12.548 1.00 89.94 181 ASN A C 1
ATOM 1386 O O . ASN A 1 181 ? 4.965 -7.249 12.861 1.00 89.94 181 ASN A O 1
ATOM 1390 N N . ALA A 1 182 ? 3.807 -6.096 11.296 1.00 84.31 182 ALA A N 1
ATOM 1391 C CA . ALA A 1 182 ? 4.584 -6.510 10.129 1.00 84.31 182 ALA A CA 1
ATOM 1392 C C . ALA A 1 182 ? 4.520 -8.019 9.841 1.00 84.31 182 ALA A C 1
ATOM 1394 O O . ALA A 1 182 ? 5.479 -8.604 9.328 1.00 84.31 182 ALA A O 1
ATOM 1395 N N . SER A 1 183 ? 3.416 -8.679 10.190 1.00 82.38 183 SER A N 1
ATOM 1396 C CA . SER A 1 183 ? 3.243 -10.116 9.944 1.00 82.38 183 SER A CA 1
ATOM 1397 C C . SER A 1 183 ? 2.949 -10.441 8.478 1.00 82.38 183 SER A C 1
ATOM 1399 O O . SER A 1 183 ? 2.997 -11.607 8.082 1.00 82.38 183 SER A O 1
ATOM 1401 N N . GLY A 1 184 ? 2.651 -9.426 7.663 1.00 78.25 184 GLY A N 1
ATOM 1402 C CA . GLY A 1 184 ? 2.170 -9.567 6.295 1.00 78.25 184 GLY A CA 1
ATOM 1403 C C . GLY A 1 184 ? 0.646 -9.639 6.200 1.00 78.25 184 GLY A C 1
ATOM 1404 O O . GLY A 1 184 ? 0.116 -9.680 5.089 1.00 78.25 184 GLY A O 1
ATOM 1405 N N . PHE A 1 185 ? -0.062 -9.627 7.328 1.00 83.69 185 PHE A N 1
ATOM 1406 C CA . PHE A 1 185 ? -1.515 -9.645 7.400 1.00 83.69 185 PHE A CA 1
ATOM 1407 C C . PHE A 1 185 ? -1.959 -8.570 8.381 1.00 83.69 185 PHE A C 1
ATOM 1409 O O . PHE A 1 185 ? -1.465 -8.540 9.493 1.00 83.69 185 PHE A O 1
ATOM 1416 N N . ALA A 1 186 ? -2.928 -7.735 8.000 1.00 87.88 186 ALA A N 1
ATOM 1417 C CA . ALA A 1 186 ? -3.735 -7.063 9.011 1.00 87.88 186 ALA A CA 1
ATOM 1418 C C . ALA A 1 186 ? -4.594 -8.155 9.664 1.00 87.88 186 ALA A C 1
ATOM 1420 O O . ALA A 1 186 ? -5.323 -8.832 8.945 1.00 87.88 186 ALA 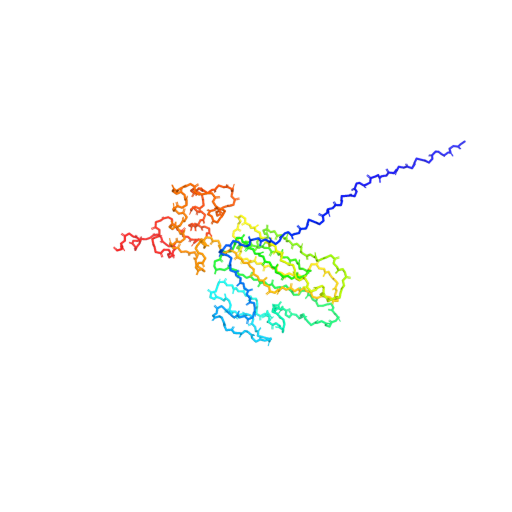A O 1
ATOM 1421 N N . ASP A 1 187 ? -4.522 -8.397 10.962 1.00 90.75 187 ASP A N 1
ATOM 1422 C CA . ASP A 1 187 ? -5.358 -9.382 11.653 1.00 90.75 187 ASP A CA 1
ATOM 1423 C C . ASP A 1 187 ? -5.695 -8.964 13.096 1.00 90.75 187 ASP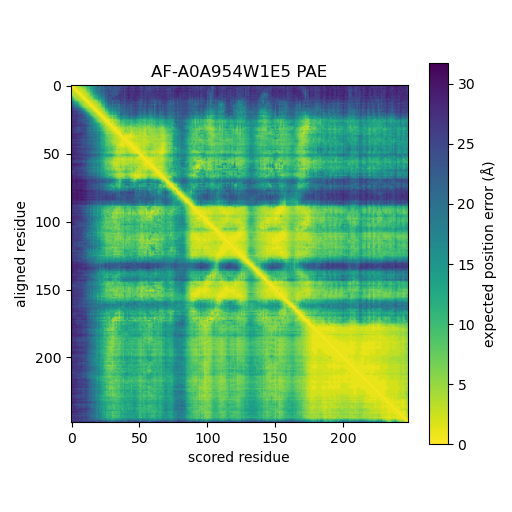 A C 1
ATOM 1425 O O . ASP A 1 187 ? -5.527 -7.813 13.503 1.00 90.75 187 ASP A O 1
ATOM 1429 N N . ILE A 1 188 ? -6.254 -9.881 13.890 1.00 92.69 188 ILE A N 1
ATOM 1430 C CA . ILE A 1 188 ? -6.666 -9.557 15.258 1.00 92.69 188 ILE A CA 1
ATOM 1431 C C . ILE A 1 188 ? -5.488 -9.142 16.155 1.00 92.69 188 ILE A C 1
ATOM 1433 O O . ILE A 1 188 ? -5.682 -8.345 17.072 1.00 92.69 188 ILE A O 1
ATOM 1437 N N . ALA A 1 189 ? -4.270 -9.619 15.881 1.00 94.25 189 ALA A N 1
ATOM 1438 C CA . ALA A 1 189 ? -3.088 -9.211 16.626 1.00 94.25 189 ALA A CA 1
ATOM 1439 C C . ALA A 1 189 ? -2.754 -7.733 16.366 1.00 94.25 189 ALA A C 1
ATOM 1441 O O . ALA A 1 189 ? -2.338 -7.034 17.292 1.00 94.25 189 ALA A O 1
ATOM 1442 N N . ASP A 1 190 ? -2.993 -7.222 15.156 1.00 94.38 190 ASP A N 1
ATOM 1443 C CA . ASP A 1 190 ? -2.855 -5.790 14.866 1.00 94.38 190 ASP A CA 1
ATOM 1444 C C . ASP A 1 190 ? -3.922 -4.958 15.570 1.00 94.38 190 ASP A C 1
ATOM 1446 O O . ASP A 1 190 ? -3.613 -3.918 16.155 1.00 94.38 190 ASP A O 1
ATOM 1450 N N . MET A 1 191 ? -5.169 -5.437 15.594 1.00 95.31 191 MET A N 1
ATOM 1451 C CA . MET A 1 191 ? -6.253 -4.788 16.338 1.00 95.31 191 MET A CA 1
ATOM 1452 C C . MET A 1 191 ? -5.954 -4.720 17.847 1.00 95.31 191 MET A C 1
ATOM 1454 O O . MET A 1 191 ? -6.219 -3.696 18.489 1.00 95.31 191 MET A O 1
ATOM 1458 N N . ASP A 1 192 ? -5.359 -5.767 18.421 1.00 95.81 192 ASP A N 1
ATOM 1459 C CA . ASP A 1 192 ? -4.927 -5.792 19.823 1.00 95.81 192 ASP A CA 1
ATOM 1460 C C . ASP A 1 192 ? -3.798 -4.786 20.096 1.00 95.81 192 ASP A C 1
ATOM 1462 O O . ASP A 1 192 ? -3.796 -4.105 21.135 1.00 95.81 192 ASP A O 1
ATOM 1466 N N . LEU A 1 193 ? -2.855 -4.642 19.159 1.00 96.69 193 LEU A N 1
ATOM 1467 C CA . LEU A 1 193 ? -1.788 -3.644 19.238 1.00 96.69 193 LEU A CA 1
ATOM 1468 C C . LEU A 1 193 ? -2.331 -2.222 19.125 1.00 96.69 193 LEU A C 1
ATOM 1470 O O . LEU A 1 193 ? -1.992 -1.389 19.969 1.00 96.69 193 LEU A O 1
ATOM 1474 N N . LEU A 1 194 ? -3.220 -1.956 18.166 1.00 96.56 194 LEU A N 1
ATOM 1475 C CA . LEU A 1 194 ? -3.887 -0.663 18.014 1.00 96.56 194 LEU A CA 1
ATOM 1476 C C . LEU A 1 194 ? -4.688 -0.309 19.271 1.00 96.56 194 LEU A C 1
ATOM 1478 O O . LEU A 1 194 ? -4.562 0.779 19.829 1.00 96.56 194 LEU A O 1
ATOM 1482 N N . THR A 1 195 ? -5.458 -1.262 19.795 1.00 97.19 195 THR A N 1
ATOM 1483 C CA . THR A 1 195 ? -6.235 -1.078 21.028 1.00 97.19 195 THR A CA 1
ATOM 1484 C C . THR A 1 195 ? -5.330 -0.810 22.229 1.00 97.19 195 THR A C 1
ATOM 1486 O O . THR A 1 195 ? -5.634 0.038 23.075 1.00 97.19 195 THR A O 1
ATOM 1489 N N . THR A 1 196 ? -4.188 -1.493 22.308 1.00 97.81 196 THR A N 1
ATOM 1490 C CA . THR A 1 196 ? -3.185 -1.247 23.347 1.00 97.81 196 THR A CA 1
ATOM 1491 C C . THR A 1 196 ? -2.569 0.142 23.211 1.00 97.81 196 THR A C 1
ATOM 1493 O O . THR A 1 196 ? -2.455 0.837 24.222 1.00 97.81 196 THR A O 1
ATOM 1496 N N . ALA A 1 197 ? -2.225 0.566 21.993 1.00 97.12 197 ALA A N 1
ATOM 1497 C CA . ALA A 1 197 ? -1.680 1.887 21.697 1.00 97.12 197 ALA A CA 1
ATOM 1498 C C . ALA A 1 197 ? -2.634 3.003 22.138 1.00 97.12 197 ALA A C 1
ATOM 1500 O O . ALA A 1 197 ? -2.216 3.904 22.869 1.00 97.12 197 ALA A O 1
ATOM 1501 N N . LEU A 1 198 ? -3.922 2.876 21.806 1.00 97.38 198 LEU A N 1
ATOM 1502 C CA . LEU A 1 198 ? -4.979 3.792 22.237 1.00 97.38 198 LEU A CA 1
ATOM 1503 C C . LEU A 1 198 ? -5.099 3.854 23.759 1.00 97.38 198 LEU A C 1
ATOM 1505 O O . LEU A 1 198 ? -5.142 4.932 24.350 1.00 97.38 198 LEU A O 1
ATOM 1509 N N . ARG A 1 199 ? -5.086 2.691 24.422 1.00 97.81 199 ARG A N 1
ATOM 1510 C CA . ARG A 1 199 ? -5.190 2.600 25.885 1.00 97.81 199 ARG A CA 1
ATOM 1511 C C . ARG A 1 199 ? -4.028 3.284 26.608 1.00 97.81 199 ARG A C 1
ATOM 1513 O O . ARG A 1 199 ? -4.236 3.810 27.700 1.00 97.81 199 ARG A O 1
ATOM 1520 N N . ILE A 1 200 ? -2.818 3.253 26.045 1.00 97.94 200 ILE A N 1
ATOM 1521 C CA . ILE A 1 200 ? -1.635 3.905 26.634 1.00 97.94 200 ILE A CA 1
ATOM 1522 C C . ILE A 1 200 ? -1.394 5.327 26.103 1.00 97.94 200 ILE A C 1
ATOM 1524 O O . ILE A 1 200 ? -0.434 5.965 26.529 1.00 97.94 200 ILE A O 1
ATOM 1528 N N . GLY A 1 201 ? -2.232 5.820 25.183 1.00 96.69 201 GLY A N 1
ATOM 1529 C CA . GLY A 1 201 ? -2.079 7.133 24.554 1.00 96.69 201 GLY A CA 1
ATOM 1530 C C . GLY A 1 201 ? -0.836 7.256 23.666 1.00 96.69 201 GLY A C 1
ATOM 1531 O O . GLY A 1 201 ? -0.236 8.327 23.597 1.00 96.69 201 GLY A O 1
ATOM 1532 N N . SER A 1 202 ? -0.399 6.169 23.023 1.00 96.69 202 SER A N 1
ATOM 1533 C CA . SER A 1 202 ? 0.731 6.216 22.089 1.00 96.69 202 SER A CA 1
ATOM 1534 C C . SER A 1 202 ? 0.363 7.039 20.860 1.00 96.69 202 SER A C 1
ATOM 1536 O O . SER A 1 202 ? -0.690 6.813 20.294 1.00 96.69 202 SER A O 1
ATOM 1538 N N . GLN A 1 203 ? 1.241 7.944 20.431 1.00 95.94 203 GLN A N 1
ATOM 1539 C CA . GLN A 1 203 ? 1.074 8.756 19.216 1.00 95.94 203 GLN A CA 1
ATOM 1540 C C . GLN A 1 203 ? 2.092 8.353 18.139 1.00 95.94 203 GLN A C 1
ATOM 1542 O O . GLN A 1 203 ? 2.628 9.192 17.419 1.00 95.94 203 GLN A O 1
ATOM 1547 N N . LYS A 1 204 ? 2.478 7.069 18.106 1.00 90.88 204 LYS A N 1
ATOM 1548 C CA . LYS A 1 204 ? 3.358 6.581 17.042 1.00 90.88 204 LYS A CA 1
ATOM 1549 C C . LYS A 1 204 ? 2.567 6.537 15.742 1.00 90.88 204 LYS A C 1
ATOM 1551 O O . LYS A 1 204 ? 1.476 5.986 15.706 1.00 90.88 204 LYS A O 1
ATOM 1556 N N . GLU A 1 205 ? 3.193 7.026 14.685 1.00 84.69 205 GLU A N 1
ATOM 1557 C CA . GLU A 1 205 ? 2.626 7.138 13.342 1.00 84.69 205 GLU A CA 1
ATOM 1558 C C . GLU A 1 205 ? 2.086 5.822 12.764 1.00 84.69 205 GLU A C 1
ATOM 1560 O O . GLU A 1 205 ? 1.125 5.837 12.012 1.00 84.69 205 GLU A O 1
ATOM 1565 N N . ILE A 1 206 ? 2.645 4.672 13.153 1.00 85.50 206 ILE A N 1
ATOM 1566 C CA . ILE A 1 206 ? 2.149 3.356 12.711 1.00 85.50 206 ILE A CA 1
ATOM 1567 C C . ILE A 1 206 ? 0.724 3.038 13.199 1.00 85.50 206 ILE A C 1
ATOM 1569 O O . ILE A 1 206 ? 0.101 2.113 12.689 1.00 85.50 206 ILE A O 1
ATOM 1573 N N . TYR A 1 207 ? 0.237 3.756 14.216 1.00 92.94 207 TYR A N 1
ATOM 1574 C CA . TYR A 1 207 ? -1.102 3.585 14.779 1.00 92.94 207 TYR A CA 1
ATOM 1575 C C . TYR A 1 207 ? -2.097 4.646 14.289 1.00 92.94 207 TYR A C 1
ATOM 1577 O O . TYR A 1 207 ? -3.289 4.472 14.517 1.00 92.94 207 TYR A O 1
ATOM 1585 N N . ASP A 1 208 ? -1.612 5.715 13.651 1.00 92.31 208 ASP A N 1
ATOM 1586 C CA . ASP A 1 208 ? -2.424 6.761 13.019 1.00 92.31 208 ASP A CA 1
ATOM 1587 C C . ASP A 1 208 ? -2.757 6.275 11.601 1.00 92.31 208 ASP A C 1
ATOM 1589 O O . ASP A 1 208 ? -1.956 6.384 10.672 1.00 92.31 208 ASP A O 1
ATOM 1593 N N . LEU A 1 209 ? -3.892 5.596 11.468 1.00 89.38 209 LEU A N 1
ATOM 1594 C CA . LEU A 1 209 ? -4.325 4.922 10.248 1.00 89.38 209 LEU A CA 1
ATOM 1595 C C . LEU A 1 209 ? -5.144 5.835 9.339 1.00 89.38 209 LEU A C 1
ATOM 1597 O O . LEU A 1 209 ? -5.215 5.566 8.140 1.00 89.38 209 LEU A O 1
ATOM 1601 N N . ASN A 1 210 ? -5.759 6.886 9.885 1.00 86.81 210 ASN A N 1
ATOM 1602 C CA . ASN A 1 210 ? -6.483 7.885 9.096 1.00 86.81 210 ASN A CA 1
ATOM 1603 C C . ASN A 1 210 ? -5.596 9.074 8.662 1.00 86.81 210 ASN A C 1
ATOM 1605 O O . ASN A 1 210 ? -6.042 9.903 7.867 1.00 86.81 210 ASN A O 1
ATOM 1609 N N . LEU A 1 211 ? -4.347 9.125 9.139 1.00 84.94 211 LEU A N 1
ATOM 1610 C CA . LEU A 1 211 ? -3.340 10.147 8.852 1.00 84.94 211 LEU A CA 1
ATOM 1611 C C . LEU A 1 211 ? -3.753 11.566 9.267 1.00 84.94 211 LEU A C 1
ATOM 1613 O O . LEU A 1 211 ? -3.341 12.540 8.626 1.00 84.94 211 LEU A O 1
ATOM 1617 N N . ASP A 1 212 ? -4.556 11.706 10.322 1.00 89.44 212 ASP A N 1
ATOM 1618 C CA . ASP A 1 212 ? -4.980 13.015 10.833 1.00 89.44 212 ASP A CA 1
ATOM 1619 C C . ASP A 1 212 ? -4.012 13.620 11.869 1.00 89.44 212 ASP A C 1
ATOM 1621 O O . ASP A 1 212 ? -4.168 14.778 12.285 1.00 89.44 212 ASP A O 1
ATOM 1625 N N . GLY A 1 213 ? -2.960 12.876 12.225 1.00 89.62 213 GLY A N 1
ATOM 1626 C CA . GLY A 1 213 ? -1.940 13.266 13.188 1.00 89.62 213 GLY A CA 1
ATOM 1627 C C . GLY A 1 213 ? -2.297 12.939 14.638 1.00 89.62 213 GLY A C 1
ATOM 1628 O O . GLY A 1 213 ? -1.543 13.337 15.533 1.00 89.62 213 GLY A O 1
ATOM 1629 N N . GLN A 1 214 ? -3.417 12.261 14.897 1.00 95.81 214 GLN A N 1
ATOM 1630 C CA . GLN A 1 214 ? -3.814 11.779 16.215 1.00 95.81 214 GLN A CA 1
ATOM 1631 C C . GLN A 1 214 ? -4.056 10.274 16.183 1.00 95.81 214 GLN A C 1
ATOM 1633 O O . GLN A 1 214 ? -4.704 9.758 15.292 1.00 95.81 214 GLN A O 1
ATOM 1638 N N . VAL A 1 215 ? -3.564 9.576 17.208 1.00 96.12 215 VAL A N 1
ATOM 1639 C CA . VAL A 1 215 ? -3.902 8.164 17.424 1.00 96.12 215 VAL A CA 1
ATOM 1640 C C . VAL A 1 215 ? -5.092 8.083 18.378 1.00 96.12 215 VAL A C 1
ATOM 1642 O O . VAL A 1 215 ? -4.925 8.259 19.595 1.00 96.12 215 VAL A O 1
ATOM 1645 N N . ASP A 1 216 ? -6.286 7.845 17.838 1.00 97.56 216 ASP A N 1
ATOM 1646 C CA . ASP A 1 216 ? -7.557 7.841 18.553 1.00 97.56 216 ASP A CA 1
ATOM 1647 C C . ASP A 1 216 ? -8.587 6.782 18.062 1.00 97.56 216 ASP A C 1
ATOM 1649 O O . ASP A 1 216 ? -8.299 5.774 17.410 1.00 97.56 216 ASP A O 1
ATOM 1653 N N . GLN A 1 217 ? -9.842 6.931 18.492 1.00 97.69 217 GLN A N 1
ATOM 1654 C CA . GLN A 1 217 ? -10.912 5.985 18.180 1.00 97.69 217 GLN A CA 1
ATOM 1655 C C . GLN A 1 217 ? -11.239 5.899 16.675 1.00 97.69 217 GLN A C 1
ATOM 1657 O O . GLN A 1 217 ? -11.793 4.885 16.219 1.00 97.69 217 GLN A O 1
ATOM 1662 N N . GLN A 1 218 ? -10.923 6.943 15.913 1.00 97.00 218 GLN A N 1
ATOM 1663 C CA . GLN A 1 218 ? -11.107 7.006 14.474 1.00 97.00 218 GLN A CA 1
ATOM 1664 C C . GLN A 1 218 ? -10.131 6.075 13.748 1.00 97.00 218 GLN A C 1
ATOM 1666 O O . GLN A 1 218 ? -10.543 5.438 12.780 1.00 97.00 218 GLN A O 1
ATOM 1671 N N . ASP A 1 219 ? -8.916 5.857 14.257 1.00 95.81 219 ASP A N 1
ATOM 1672 C CA . ASP A 1 219 ? -7.983 4.873 13.685 1.00 95.81 219 ASP A CA 1
ATOM 1673 C C . ASP A 1 219 ? -8.516 3.459 13.790 1.00 95.81 219 ASP A C 1
ATOM 1675 O O . ASP A 1 219 ? -8.488 2.691 12.831 1.00 95.81 219 ASP A O 1
ATOM 1679 N N . ARG A 1 220 ? -9.092 3.112 14.944 1.00 96.19 220 ARG A N 1
ATOM 1680 C CA . ARG A 1 220 ? -9.716 1.797 15.119 1.00 96.19 220 ARG A CA 1
ATOM 1681 C C . ARG A 1 220 ? -10.905 1.608 14.180 1.00 96.19 220 ARG A C 1
ATOM 1683 O O . ARG A 1 220 ? -11.133 0.507 13.692 1.00 96.19 220 ARG A O 1
ATOM 1690 N N . THR A 1 221 ? -11.655 2.677 13.930 1.00 96.00 221 THR A N 1
ATOM 1691 C CA . THR A 1 221 ? -12.774 2.678 12.976 1.00 96.00 221 THR A CA 1
ATOM 1692 C C . THR A 1 221 ? -12.270 2.478 11.548 1.00 96.00 221 THR A C 1
ATOM 1694 O O . THR A 1 221 ? -12.815 1.650 10.822 1.00 96.00 221 THR A O 1
ATOM 1697 N N . THR A 1 222 ? -11.185 3.164 11.189 1.00 91.38 222 THR A N 1
ATOM 1698 C CA . THR A 1 222 ? -10.494 3.041 9.899 1.00 91.38 222 THR A CA 1
ATOM 1699 C C . THR A 1 222 ? -9.964 1.623 9.697 1.00 91.38 222 THR A C 1
ATOM 1701 O O . THR A 1 222 ? -10.177 1.022 8.648 1.00 91.38 222 THR A O 1
ATOM 1704 N N . TRP A 1 223 ? -9.358 1.019 10.724 1.00 93.94 223 TRP A N 1
ATOM 1705 C CA . TRP A 1 223 ? -8.898 -0.368 10.649 1.00 93.94 223 TRP A CA 1
ATOM 1706 C C . TRP A 1 223 ? -10.051 -1.339 10.369 1.00 93.94 223 TRP A C 1
ATOM 1708 O O . TRP A 1 223 ? -9.956 -2.182 9.484 1.00 93.94 223 TRP A O 1
ATOM 1718 N N . VAL A 1 224 ? -11.168 -1.218 11.092 1.00 94.44 224 VAL A N 1
ATOM 1719 C CA . VAL A 1 224 ? -12.313 -2.130 10.933 1.00 94.44 224 VAL A CA 1
ATOM 1720 C C . VAL A 1 224 ? -12.981 -1.963 9.567 1.00 94.44 224 VAL A C 1
ATOM 1722 O O . VAL A 1 224 ? -13.188 -2.953 8.868 1.00 94.44 224 VAL A O 1
ATOM 1725 N N . HIS A 1 225 ? -13.297 -0.732 9.166 1.00 90.88 225 HIS A N 1
ATOM 1726 C CA . HIS A 1 225 ? -14.112 -0.487 7.975 1.00 90.88 225 HIS A CA 1
ATOM 1727 C C . HIS A 1 225 ? -13.307 -0.345 6.686 1.00 90.88 225 HIS A C 1
ATOM 1729 O O . HIS A 1 225 ? -13.717 -0.884 5.661 1.00 90.88 225 HIS A O 1
ATOM 1735 N N . ASP A 1 226 ? -12.175 0.352 6.722 1.00 84.56 226 ASP A N 1
ATOM 1736 C CA . ASP A 1 226 ? -11.448 0.713 5.503 1.00 84.56 226 ASP A CA 1
ATOM 1737 C C . ASP A 1 226 ? -10.314 -0.268 5.206 1.00 84.56 226 ASP A C 1
ATOM 1739 O O . ASP A 1 226 ? -10.084 -0.604 4.044 1.00 84.56 226 ASP A O 1
ATOM 1743 N N . VAL A 1 227 ? -9.632 -0.758 6.246 1.00 86.81 227 VAL A N 1
ATOM 1744 C CA . VAL A 1 227 ? -8.566 -1.758 6.094 1.00 86.81 227 VAL A CA 1
ATOM 1745 C C . VAL A 1 227 ? -9.143 -3.162 5.997 1.00 86.81 227 VAL A C 1
ATOM 1747 O O . VAL A 1 227 ? -8.840 -3.886 5.051 1.00 86.81 227 VAL A O 1
ATOM 1750 N N . LYS A 1 228 ? -9.958 -3.568 6.977 1.00 87.81 228 LYS A N 1
ATOM 1751 C CA . LYS A 1 228 ? -10.504 -4.925 7.033 1.00 87.81 228 LYS A CA 1
ATOM 1752 C C . LYS A 1 228 ? -11.815 -5.140 6.321 1.00 87.81 228 LYS A C 1
ATOM 1754 O O . LYS A 1 228 ? -12.165 -6.295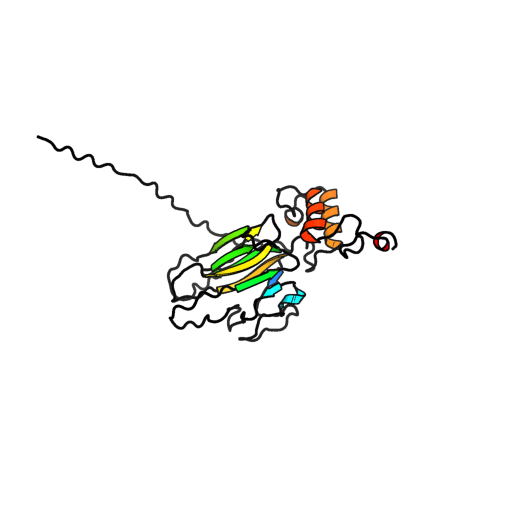 6.104 1.00 87.81 228 LYS A O 1
ATOM 1759 N N . GLN A 1 229 ? -12.509 -4.067 5.954 1.00 88.69 229 GLN A N 1
ATOM 1760 C CA . GLN A 1 229 ? -13.818 -4.158 5.311 1.00 88.69 229 GLN A CA 1
ATOM 1761 C C . GLN A 1 229 ? -14.799 -5.041 6.103 1.00 88.69 229 GLN A C 1
ATOM 1763 O O . GLN A 1 229 ? -15.596 -5.777 5.529 1.00 88.69 229 GLN A O 1
ATOM 1768 N N . THR A 1 230 ? -14.739 -4.946 7.434 1.00 93.00 230 THR A N 1
ATOM 1769 C CA . THR A 1 230 ? -15.610 -5.664 8.369 1.00 93.00 230 THR A CA 1
ATOM 1770 C C . THR A 1 230 ? -16.358 -4.685 9.297 1.00 93.00 230 THR A C 1
ATOM 1772 O O . THR A 1 230 ? -16.418 -3.472 9.051 1.00 93.00 230 THR A O 1
ATOM 1775 N N . TRP A 1 231 ? -16.988 -5.203 10.350 1.00 93.62 231 TRP A N 1
ATOM 1776 C CA . TRP A 1 231 ? -17.862 -4.514 11.282 1.00 93.62 231 TRP A CA 1
ATOM 1777 C C . TRP A 1 231 ? -17.419 -4.739 12.723 1.00 93.62 231 TRP A C 1
ATOM 1779 O O . TRP A 1 231 ? -16.932 -5.799 13.104 1.00 93.62 231 TRP A O 1
ATOM 1789 N N . PHE A 1 232 ? -17.657 -3.741 13.573 1.00 94.19 232 PHE A N 1
ATOM 1790 C CA . PHE A 1 232 ? -17.513 -3.942 15.009 1.00 94.19 232 PHE A CA 1
ATOM 1791 C C . PHE A 1 232 ? -18.467 -5.040 15.482 1.00 94.19 232 PHE A C 1
ATOM 1793 O O . PHE A 1 232 ? -19.679 -4.924 15.312 1.00 94.19 232 PHE A O 1
ATOM 1800 N N . GLY A 1 233 ? -17.907 -6.063 16.124 1.00 92.00 233 GLY A N 1
ATOM 1801 C CA . GLY A 1 233 ? -18.654 -7.219 16.608 1.00 92.00 233 GLY A CA 1
ATOM 1802 C C . GLY A 1 233 ? -18.428 -8.482 15.784 1.00 92.00 233 GLY A C 1
ATOM 1803 O O . GLY A 1 233 ? -18.660 -9.547 16.339 1.00 92.00 233 GLY A O 1
ATOM 1804 N N . ASP A 1 234 ? -17.934 -8.376 14.546 1.00 94.06 234 ASP A N 1
ATOM 1805 C CA . ASP A 1 234 ? -17.416 -9.526 13.794 1.00 94.06 234 ASP A CA 1
ATOM 1806 C C . ASP A 1 234 ? -16.125 -10.002 14.483 1.00 94.06 234 ASP A C 1
ATOM 1808 O O . ASP A 1 234 ? -15.084 -9.339 14.457 1.00 94.06 234 ASP A O 1
ATOM 1812 N N . ALA A 1 235 ? -16.228 -11.112 15.207 1.00 90.69 235 ALA A N 1
ATOM 1813 C CA . ALA A 1 235 ? -15.170 -11.644 16.051 1.00 90.69 235 ALA A CA 1
ATOM 1814 C C . ALA A 1 235 ? -14.247 -12.603 15.289 1.00 90.69 235 ALA A C 1
ATOM 1816 O O . ALA A 1 235 ? -13.164 -12.929 15.794 1.00 90.69 235 ALA A O 1
ATOM 1817 N N . ASN A 1 236 ? -14.675 -13.086 14.120 1.00 90.50 236 ASN A N 1
ATOM 1818 C CA . ASN A 1 236 ? -13.917 -14.017 13.290 1.00 90.50 236 ASN A CA 1
ATOM 1819 C C . ASN A 1 236 ? -13.290 -13.341 12.044 1.00 90.50 236 ASN A C 1
ATOM 1821 O O . ASN A 1 236 ? -12.420 -13.947 11.416 1.00 90.50 236 ASN A O 1
ATOM 1825 N N . LEU A 1 237 ? -13.645 -12.078 11.779 1.00 90.44 237 LEU A N 1
ATOM 1826 C CA . LEU A 1 237 ? -13.190 -11.217 10.683 1.00 90.44 237 LEU A CA 1
ATOM 1827 C C . LEU A 1 237 ? -13.562 -11.737 9.282 1.00 90.44 237 LEU A C 1
ATOM 1829 O O . LEU A 1 237 ? -12.805 -11.519 8.332 1.00 90.44 237 LEU A O 1
ATOM 1833 N N . ASP A 1 238 ? -14.693 -12.431 9.142 1.00 90.06 238 ASP A N 1
ATOM 1834 C CA . ASP A 1 238 ? -15.187 -12.946 7.858 1.00 90.06 238 ASP A CA 1
ATOM 1835 C C . ASP A 1 238 ? -16.011 -11.927 7.042 1.00 90.06 238 ASP A C 1
ATOM 1837 O O . ASP A 1 238 ? -16.374 -12.197 5.892 1.00 90.06 238 ASP A O 1
ATOM 1841 N N . GLY A 1 239 ? -16.245 -10.737 7.601 1.00 90.62 239 GLY A N 1
ATOM 1842 C CA . GLY A 1 239 ? -16.965 -9.630 6.974 1.00 90.62 239 GLY A CA 1
ATOM 1843 C C . GLY A 1 239 ? -18.454 -9.583 7.323 1.00 90.62 239 GLY A C 1
ATOM 1844 O O . GLY A 1 239 ? -19.149 -8.649 6.900 1.00 90.62 239 GLY A O 1
ATOM 1845 N N . TYR A 1 240 ? -18.956 -10.543 8.102 1.00 92.94 240 TYR A N 1
ATOM 1846 C CA . TYR A 1 240 ? -20.340 -10.611 8.550 1.00 92.94 240 TYR A CA 1
ATOM 1847 C C . TYR A 1 240 ? -20.416 -10.526 10.072 1.00 92.94 240 TYR A C 1
ATOM 1849 O O . TYR A 1 240 ? -19.590 -11.066 10.785 1.00 92.94 240 TYR A O 1
ATOM 1857 N N . PHE A 1 241 ? -21.438 -9.831 10.577 1.00 93.69 241 PHE A N 1
ATOM 1858 C CA . PHE A 1 241 ? -21.794 -9.907 11.990 1.00 93.69 241 PHE A CA 1
ATOM 1859 C C . PHE A 1 241 ? -23.018 -10.806 12.144 1.00 93.69 241 PHE A C 1
ATOM 1861 O O . PHE A 1 241 ? -24.137 -10.402 11.799 1.00 93.69 241 PHE A O 1
ATOM 1868 N N . ASP A 1 242 ? -22.817 -12.022 12.638 1.00 93.56 242 ASP A N 1
ATOM 1869 C CA . ASP A 1 242 ? -23.867 -13.016 12.811 1.00 93.56 242 ASP A CA 1
ATOM 1870 C C . ASP A 1 242 ? -23.761 -13.798 14.136 1.00 93.56 242 ASP A C 1
ATOM 1872 O O . ASP A 1 242 ? -23.118 -13.394 15.105 1.00 93.56 242 ASP A O 1
ATOM 1876 N N . SER A 1 243 ? -24.517 -14.892 14.256 1.00 94.88 243 SER A N 1
ATOM 1877 C CA . SER A 1 243 ? -24.527 -15.690 15.484 1.00 94.88 243 SER A CA 1
ATOM 1878 C C . SER A 1 243 ? -23.200 -16.396 15.783 1.00 94.88 243 SER A C 1
ATOM 1880 O O . SER A 1 243 ? -22.954 -16.696 16.951 1.00 94.88 243 SER A O 1
ATOM 1882 N N . ALA A 1 244 ? -22.369 -16.674 14.775 1.00 94.06 244 ALA A N 1
ATOM 1883 C CA . ALA A 1 244 ? -21.064 -17.301 14.947 1.00 94.06 244 ALA A CA 1
ATOM 1884 C C . ALA A 1 244 ? -20.110 -16.403 15.748 1.00 94.06 244 ALA A C 1
ATOM 1886 O O . ALA A 1 244 ? -19.313 -16.915 16.531 1.00 94.06 244 ALA A O 1
ATOM 1887 N N . ASP A 1 245 ? -20.263 -15.080 15.651 1.00 92.50 245 ASP A N 1
ATOM 1888 C CA . ASP A 1 245 ? -19.482 -14.110 16.430 1.00 92.50 245 ASP A CA 1
ATOM 1889 C C . ASP A 1 245 ? -19.819 -14.106 17.920 1.00 92.50 245 ASP A C 1
ATOM 1891 O O . ASP A 1 245 ? -19.018 -13.698 18.764 1.00 92.50 245 ASP A O 1
ATOM 1895 N N . LEU A 1 246 ? -21.024 -14.563 18.264 1.00 91.31 246 LEU A N 1
ATOM 1896 C CA . LEU A 1 246 ? -21.536 -14.569 19.633 1.00 91.31 246 LEU A CA 1
ATOM 1897 C C . LEU A 1 246 ? -21.266 -15.889 20.360 1.00 91.31 246 LEU A C 1
ATOM 1899 O O . LEU A 1 246 ? -21.435 -15.963 21.580 1.00 91.31 246 LEU A O 1
ATOM 1903 N N . THR A 1 247 ? -20.882 -16.937 19.631 1.00 83.75 247 THR A N 1
ATOM 1904 C CA . THR A 1 247 ? -20.685 -18.281 20.177 1.00 83.75 247 THR A CA 1
ATOM 1905 C C . THR A 1 247 ? -19.279 -18.769 19.874 1.00 83.75 247 THR A C 1
ATOM 1907 O O . THR A 1 247 ? -18.996 -19.217 18.765 1.00 83.75 247 THR A O 1
ATOM 1910 N N . ARG A 1 248 ? -18.411 -18.713 20.883 1.00 62.06 248 ARG A N 1
ATOM 1911 C CA . ARG A 1 248 ? -17.052 -19.249 20.830 1.00 62.06 248 ARG A CA 1
ATOM 1912 C C . ARG A 1 248 ? -16.860 -20.340 21.873 1.00 62.06 248 ARG A C 1
ATOM 1914 O O . ARG A 1 248 ? -17.413 -20.183 22.987 1.00 62.06 248 ARG A O 1
#

Solvent-accessible surface area (backbone atoms only — not comparable to full-atom values): 14710 Å² total; per-residue (Å²): 133,89,83,86,82,82,81,80,80,81,81,73,84,79,81,78,81,73,82,70,83,79,69,85,72,83,74,62,94,41,55,46,74,46,54,58,56,33,38,80,87,68,47,76,55,55,67,69,37,63,49,46,66,47,35,42,93,75,22,34,42,47,44,84,61,25,20,30,44,95,56,46,30,70,43,29,65,79,77,61,94,61,83,63,100,62,77,83,52,52,48,47,40,36,38,54,70,36,25,33,32,42,24,41,24,40,45,33,28,23,40,36,35,16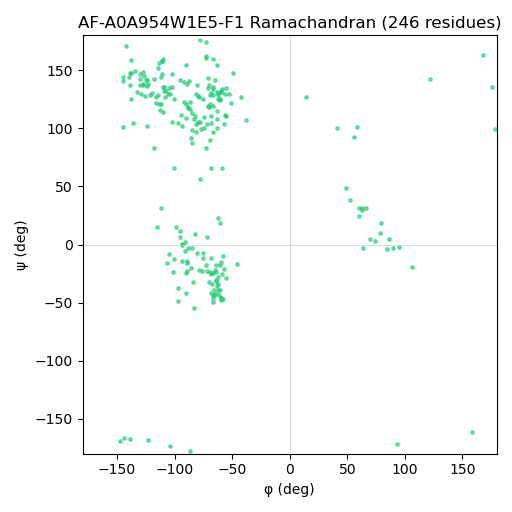,31,89,84,69,46,77,76,49,74,48,75,47,67,86,81,71,94,71,80,79,73,72,98,65,74,46,80,40,82,48,55,73,48,71,53,60,32,27,32,39,38,40,32,60,58,64,91,57,74,90,59,83,52,51,45,48,38,43,35,34,30,53,44,57,26,62,78,45,76,86,52,62,48,71,69,24,52,52,49,46,52,49,33,50,75,71,63,45,73,54,68,84,51,28,63,55,64,79,87,58,41,49,75,63,21,58,48,36,38,35,46,70,52,62,57,32,52,95,69,32,70,81,70,82,53,58,80,58,72,68,47,76,58,131